Protein AF-A0A1H9LW49-F1 (afdb_monomer_lite)

pLDDT: mean 78.52, std 26.91, range [26.8, 98.69]

Sequence (212 aa):
MEEAGDCLKRLAKQLSGKELLWQAGNEQHPYGPKKGRGRGDGDRLKVLFSERHDMADRVSAHILIGGTLSRGKYPALVQAISNDNPAIDWDGTPFDPTNIPANAPLALMDHEVAWGRFEAIEACCHRLGLHYVRWSNGYIGSFPSIRVVYPGHGEPETFLTTEGDDQIFSIEHIRELGSVEAIEAEYRRAKLNPPPLGLVDDDLIDEVTIHG

Secondary structure (DSSP, 8-state):
--HHHHHHHHHHHHHTT---------------PPP-----------S----------EEEEEEEEEEEEEGGGHHHHHHHHHHH--BSSTT-PBP-TT-PPTTSPEEEEEEEEETT--HHHHHHHHHHT-EEEEEE--BTTTB--EEEEE-SSSPPEEEEB-TTS-B---HHHHHHH-SHHHHHHHHHHHT--PPPEEEE-GGGSTTGGG--

Structure (mmCIF, N/CA/C/O backbone):
data_AF-A0A1H9LW49-F1
#
_entry.id   AF-A0A1H9LW49-F1
#
loop_
_atom_site.group_PDB
_atom_site.id
_atom_site.type_symbol
_atom_site.label_atom_id
_atom_site.label_alt_id
_atom_site.label_comp_id
_atom_site.label_asym_id
_atom_site.label_entity_id
_atom_site.label_seq_id
_atom_site.pdbx_PDB_ins_code
_atom_site.Cartn_x
_atom_site.Cartn_y
_atom_site.Cartn_z
_atom_site.occupancy
_atom_site.B_iso_or_equiv
_atom_site.auth_seq_id
_atom_site.auth_comp_id
_atom_site.auth_asym_id
_atom_site.auth_atom_id
_atom_site.pdbx_PDB_model_num
ATOM 1 N N . MET A 1 1 ? -23.433 4.673 -13.951 1.00 42.16 1 MET A N 1
ATOM 2 C CA . MET A 1 1 ? -22.117 4.035 -14.195 1.00 42.16 1 MET A CA 1
ATOM 3 C C . MET A 1 1 ? -21.299 4.759 -15.277 1.00 42.16 1 MET A C 1
ATOM 5 O O . MET A 1 1 ? -20.349 4.185 -15.785 1.00 42.16 1 MET A O 1
ATOM 9 N N . GLU A 1 2 ? -21.606 6.020 -15.607 1.00 33.41 2 GLU A N 1
ATOM 10 C CA . GLU A 1 2 ? -20.978 6.734 -16.736 1.00 33.41 2 GLU A CA 1
ATOM 11 C C . GLU A 1 2 ? -19.971 7.820 -16.292 1.00 33.41 2 GLU A C 1
ATOM 13 O O . GLU A 1 2 ? -19.136 8.242 -17.079 1.00 33.41 2 GLU A O 1
ATOM 18 N N . GLU A 1 3 ? -19.950 8.203 -15.008 1.00 38.88 3 GLU A N 1
ATOM 19 C CA . GLU A 1 3 ? -19.102 9.305 -14.508 1.00 38.88 3 GLU A CA 1
ATOM 20 C C . GLU A 1 3 ? -17.650 8.905 -14.179 1.00 38.88 3 GLU A C 1
ATOM 22 O O . GLU A 1 3 ? -16.736 9.710 -14.346 1.00 38.88 3 GLU A O 1
ATOM 27 N N . ALA A 1 4 ? -17.387 7.651 -13.792 1.00 37.78 4 ALA A N 1
ATOM 28 C CA . ALA A 1 4 ? -16.025 7.199 -13.473 1.00 37.78 4 ALA A CA 1
ATOM 29 C C . ALA A 1 4 ? -15.130 7.052 -14.724 1.00 37.78 4 ALA A C 1
ATOM 31 O O . ALA A 1 4 ? -13.915 7.239 -14.660 1.00 37.78 4 ALA A O 1
ATOM 32 N N . GLY A 1 5 ? -15.732 6.762 -15.884 1.00 31.22 5 GLY A N 1
ATOM 33 C CA . GLY A 1 5 ? -15.010 6.606 -17.151 1.00 31.22 5 GLY A CA 1
ATOM 34 C C . GLY A 1 5 ? -14.528 7.929 -17.754 1.00 31.22 5 GLY A C 1
ATOM 35 O O . GLY A 1 5 ? -13.518 7.954 -18.458 1.00 31.22 5 GLY A O 1
ATOM 36 N N . ASP A 1 6 ? -15.208 9.034 -17.455 1.00 35.94 6 ASP A N 1
ATOM 37 C CA . ASP A 1 6 ? -14.879 10.353 -18.004 1.00 35.94 6 ASP A CA 1
ATOM 38 C C . ASP A 1 6 ? -13.780 11.073 -17.216 1.00 35.94 6 ASP A C 1
ATOM 40 O O . ASP A 1 6 ? -13.032 11.873 -17.787 1.00 35.94 6 ASP A O 1
ATOM 44 N N . CYS A 1 7 ? -13.600 10.724 -15.940 1.00 36.41 7 CYS A N 1
ATOM 45 C CA . CYS A 1 7 ? -12.509 11.246 -15.121 1.00 36.41 7 CYS A CA 1
ATOM 46 C C . CYS A 1 7 ? -11.140 10.721 -15.602 1.00 36.41 7 CYS A C 1
ATOM 48 O O . CYS A 1 7 ? -10.198 11.496 -15.782 1.00 36.41 7 CYS A O 1
ATOM 50 N N . LEU A 1 8 ? -11.056 9.429 -15.946 1.00 40.28 8 LEU A N 1
ATOM 51 C CA . LEU A 1 8 ? -9.838 8.801 -16.480 1.00 40.28 8 LEU A CA 1
ATOM 52 C C . LEU A 1 8 ? -9.475 9.302 -17.890 1.00 40.28 8 LEU A C 1
ATOM 54 O O . LEU A 1 8 ? -8.302 9.517 -18.199 1.00 40.28 8 LEU A O 1
ATOM 58 N N . LYS A 1 9 ? -10.473 9.571 -18.742 1.00 38.16 9 LYS A N 1
ATOM 59 C CA . LYS A 1 9 ? -10.244 10.114 -20.095 1.00 38.16 9 LYS A CA 1
ATOM 60 C C . LYS A 1 9 ? -9.722 11.553 -20.082 1.00 38.16 9 LYS A C 1
ATOM 62 O O . LYS A 1 9 ? -8.968 11.934 -20.980 1.00 38.16 9 LYS A O 1
ATOM 67 N N . ARG A 1 10 ? -10.100 12.359 -19.082 1.00 42.31 10 ARG A N 1
ATOM 68 C CA . ARG A 1 10 ? -9.581 13.729 -18.914 1.00 42.31 10 ARG A CA 1
ATOM 69 C C . ARG A 1 10 ? -8.124 13.735 -18.447 1.00 42.31 10 ARG A C 1
ATOM 71 O O . ARG A 1 10 ? -7.352 14.536 -18.967 1.00 42.31 10 ARG A O 1
ATOM 78 N N . LEU A 1 11 ? -7.735 12.790 -17.587 1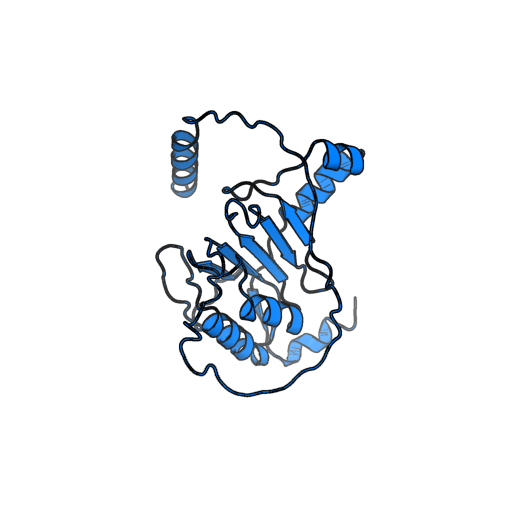.00 44.09 11 LEU A N 1
ATOM 79 C CA . LEU A 1 11 ? -6.351 12.621 -17.129 1.00 44.09 11 LEU A CA 1
ATOM 80 C C . LEU A 1 11 ? -5.403 12.244 -18.286 1.00 44.09 11 LEU A C 1
ATOM 82 O O . LEU A 1 11 ? -4.345 12.848 -18.458 1.00 44.09 11 LEU A O 1
ATOM 86 N N . ALA A 1 12 ? -5.826 11.318 -19.154 1.00 38.19 12 ALA A N 1
ATOM 87 C CA . ALA A 1 12 ? -5.022 10.849 -20.287 1.00 38.19 12 ALA A CA 1
ATOM 88 C C . ALA A 1 12 ? -4.732 11.944 -21.337 1.00 38.19 12 ALA A C 1
ATOM 90 O O . ALA A 1 12 ? -3.670 11.950 -21.960 1.00 38.19 12 ALA A O 1
ATOM 91 N N . LYS A 1 13 ? -5.645 12.910 -21.522 1.00 36.19 13 LYS A N 1
ATOM 92 C CA . LYS A 1 13 ? -5.476 14.004 -22.498 1.00 36.19 13 LYS A CA 1
ATOM 93 C C . LYS A 1 13 ? -4.505 15.094 -22.022 1.00 36.19 13 LYS A C 1
ATOM 95 O O . LYS A 1 13 ? -3.982 15.837 -22.847 1.00 36.19 13 LYS A O 1
ATOM 100 N N . GLN A 1 14 ? -4.248 15.190 -20.717 1.00 42.00 14 GLN A N 1
ATOM 101 C CA . GLN A 1 14 ? -3.327 16.174 -20.138 1.00 42.00 14 GLN A CA 1
ATOM 102 C C . GLN A 1 14 ? -1.857 15.718 -20.174 1.00 42.00 14 GLN A C 1
ATOM 104 O O . GLN A 1 14 ? -0.960 16.558 -20.172 1.00 42.00 14 GLN A O 1
ATOM 109 N N . LEU A 1 15 ? -1.609 14.407 -20.267 1.00 43.41 15 LEU A N 1
ATOM 110 C CA . LEU A 1 15 ? -0.271 13.811 -20.170 1.00 43.41 15 LEU A CA 1
ATOM 111 C C . LEU A 1 15 ? 0.433 13.598 -21.524 1.00 43.41 15 LEU A C 1
ATOM 113 O O . LEU A 1 15 ? 1.635 13.357 -21.548 1.00 43.41 15 LEU A O 1
ATOM 117 N N . SER A 1 16 ? -0.251 13.760 -22.666 1.00 36.62 16 SER A N 1
ATOM 118 C CA . SER A 1 16 ? 0.352 13.535 -23.998 1.00 36.62 16 SER A CA 1
ATOM 119 C C . SER A 1 16 ? 1.276 14.666 -24.491 1.00 36.62 16 SER A C 1
ATOM 121 O O . SER A 1 16 ? 1.653 14.681 -25.662 1.00 36.62 16 SER A O 1
ATOM 123 N N . GLY A 1 17 ? 1.578 15.663 -23.653 1.00 33.03 17 GLY A N 1
ATOM 124 C CA . GLY A 1 17 ? 2.167 16.934 -24.084 1.00 33.03 17 GLY A CA 1
ATOM 125 C C . GLY A 1 17 ? 3.666 17.124 -23.846 1.00 33.03 17 GLY A C 1
ATOM 126 O O . GLY A 1 17 ? 4.165 18.199 -24.170 1.00 33.03 17 GLY A O 1
ATOM 127 N N . LYS A 1 18 ? 4.392 16.169 -23.250 1.00 36.28 18 LYS A N 1
ATOM 128 C CA . LYS A 1 18 ? 5.814 16.372 -22.917 1.00 36.28 18 LYS A CA 1
ATOM 129 C C . LYS A 1 18 ? 6.646 15.116 -23.167 1.00 36.28 18 LYS A C 1
ATOM 131 O O . LYS A 1 18 ? 6.766 14.256 -22.304 1.00 36.28 18 LYS A O 1
ATOM 136 N N . GLU A 1 19 ? 7.241 15.045 -24.357 1.00 36.25 19 GLU A N 1
ATOM 137 C CA . GLU A 1 19 ? 8.431 14.230 -24.612 1.00 36.25 19 GLU A CA 1
ATOM 138 C C . GLU A 1 19 ? 9.567 14.690 -23.692 1.00 36.25 19 GLU A C 1
ATOM 140 O O . GLU A 1 19 ? 9.907 15.874 -23.674 1.00 36.25 19 GLU A O 1
ATOM 145 N N . LEU A 1 20 ? 10.189 13.760 -22.965 1.00 33.31 20 LEU A N 1
ATOM 146 C CA . LEU A 1 20 ? 11.462 13.999 -22.292 1.00 33.31 20 LEU A CA 1
ATOM 147 C C . LEU A 1 20 ? 12.437 12.863 -22.605 1.00 33.31 20 LEU A C 1
ATOM 149 O O . LEU A 1 20 ? 12.264 11.714 -22.209 1.00 33.31 20 LEU A O 1
ATOM 153 N N . LEU A 1 21 ? 13.465 13.257 -23.354 1.00 28.91 21 LEU A N 1
ATOM 154 C CA . LEU A 1 21 ? 14.716 12.556 -23.605 1.00 28.91 21 LEU A CA 1
ATOM 155 C C . LEU A 1 21 ? 15.375 12.148 -22.281 1.00 28.91 21 LEU A C 1
ATOM 157 O O . LEU A 1 21 ? 15.647 13.005 -21.442 1.00 28.91 21 LEU A O 1
ATOM 161 N N . TRP A 1 22 ? 15.706 10.866 -22.132 1.00 30.88 22 TRP A N 1
ATOM 162 C CA . TRP A 1 22 ? 16.555 10.376 -21.046 1.00 30.88 22 TRP A CA 1
ATOM 163 C C . TRP A 1 22 ? 17.922 9.968 -21.600 1.00 30.88 22 TRP A C 1
ATOM 165 O O . TRP A 1 22 ? 18.020 9.097 -22.465 1.00 30.88 22 TRP A O 1
ATOM 175 N N . GLN A 1 23 ? 18.982 10.610 -21.103 1.00 31.72 23 GLN A N 1
ATOM 176 C CA . GLN A 1 23 ? 20.356 10.136 -21.256 1.00 31.72 23 GLN A CA 1
ATOM 177 C C . GLN A 1 23 ? 20.709 9.256 -20.058 1.00 31.72 23 GLN A C 1
ATOM 179 O O . GLN A 1 23 ? 20.519 9.647 -18.909 1.00 31.72 23 GLN A O 1
ATOM 184 N N . ALA A 1 24 ? 21.210 8.058 -20.347 1.00 31.00 24 ALA A N 1
ATOM 185 C CA . ALA A 1 24 ? 21.644 7.085 -19.357 1.00 31.00 24 ALA A CA 1
ATOM 186 C C . ALA A 1 24 ? 22.930 7.540 -18.646 1.00 31.00 24 ALA A C 1
ATOM 188 O O . ALA A 1 24 ? 23.912 7.899 -19.298 1.00 31.00 24 ALA A O 1
ATOM 189 N N . GLY A 1 25 ? 22.931 7.462 -17.315 1.00 26.80 25 GLY A N 1
ATOM 190 C CA . GLY A 1 25 ? 24.097 7.666 -16.460 1.00 26.80 25 GLY A CA 1
ATOM 191 C C . GLY A 1 25 ? 24.153 6.578 -15.392 1.00 26.80 25 GLY A C 1
ATOM 192 O O . GLY A 1 25 ? 23.287 6.500 -14.529 1.00 26.80 25 GLY A O 1
ATOM 193 N N . ASN A 1 26 ? 25.153 5.716 -15.522 1.00 29.27 26 ASN A N 1
ATOM 194 C CA . ASN A 1 26 ? 25.521 4.610 -14.644 1.00 29.27 26 ASN A CA 1
ATOM 195 C C . ASN A 1 26 ? 26.124 5.138 -13.321 1.00 29.27 26 ASN A C 1
ATOM 197 O O . ASN A 1 26 ? 26.859 6.117 -13.388 1.00 29.27 26 ASN A O 1
ATOM 201 N N . GLU A 1 27 ? 25.867 4.475 -12.180 1.00 30.25 27 GLU A N 1
ATOM 202 C CA . GLU A 1 27 ? 26.839 4.109 -11.115 1.00 30.25 27 GLU A CA 1
ATOM 203 C C . GLU A 1 27 ? 26.271 4.034 -9.672 1.00 30.25 27 GLU A C 1
ATOM 205 O O . GLU A 1 27 ? 25.838 5.013 -9.080 1.00 30.25 27 GLU A O 1
ATOM 210 N N . GLN A 1 28 ? 26.429 2.831 -9.100 1.00 27.80 28 GLN A N 1
ATOM 211 C CA . GLN A 1 28 ? 26.881 2.501 -7.733 1.00 27.80 28 GLN A CA 1
ATOM 212 C C . GLN A 1 28 ? 25.988 2.823 -6.510 1.00 27.80 28 GLN A C 1
ATOM 214 O O . GLN A 1 28 ? 25.920 3.925 -5.978 1.00 27.80 28 GLN A O 1
ATOM 219 N N . HIS A 1 29 ? 25.424 1.735 -5.978 1.00 29.69 29 HIS A N 1
ATOM 220 C CA . HIS A 1 29 ? 24.633 1.582 -4.754 1.00 29.69 29 HIS A CA 1
ATOM 221 C C . HIS A 1 29 ? 25.489 1.704 -3.466 1.00 29.69 29 HIS A C 1
ATOM 223 O O . HIS A 1 29 ? 26.436 0.925 -3.316 1.00 29.69 29 HIS A O 1
ATOM 229 N N . PRO A 1 30 ? 25.167 2.579 -2.483 1.00 35.84 30 PRO A N 1
ATOM 230 C CA . PRO A 1 30 ? 25.981 2.706 -1.274 1.00 35.84 30 PRO A CA 1
ATOM 231 C C . PRO A 1 30 ? 25.165 2.608 0.027 1.00 35.84 30 PRO A C 1
ATOM 233 O O . PRO A 1 30 ? 24.982 3.609 0.705 1.00 35.84 30 PRO A O 1
ATOM 236 N N . TYR A 1 31 ? 24.743 1.415 0.459 1.00 35.91 31 TYR A N 1
ATOM 237 C CA . TYR A 1 31 ? 24.281 1.240 1.848 1.00 35.91 31 TYR A CA 1
ATOM 238 C C . TYR A 1 31 ? 24.793 -0.070 2.450 1.00 35.91 31 TYR A C 1
ATOM 240 O O . TYR A 1 31 ? 24.167 -1.120 2.378 1.00 35.91 31 TYR A O 1
ATOM 248 N N . GLY A 1 32 ? 25.972 0.023 3.068 1.00 28.84 32 GLY A N 1
ATOM 249 C CA . GLY A 1 32 ? 26.505 -0.942 4.027 1.00 28.84 32 GLY A CA 1
ATOM 250 C C . GLY A 1 32 ? 27.243 -0.177 5.137 1.00 28.84 32 GLY A C 1
ATOM 251 O O . GLY A 1 32 ? 27.960 0.781 4.831 1.00 28.84 32 GLY A O 1
ATOM 252 N N . PRO A 1 33 ? 27.082 -0.529 6.426 1.00 32.19 33 PRO A N 1
ATOM 253 C CA . PRO A 1 33 ? 27.613 0.279 7.518 1.00 32.19 33 PRO A CA 1
ATOM 254 C C . PRO A 1 33 ? 29.138 0.122 7.631 1.00 32.19 33 PRO A C 1
ATOM 256 O O . PRO A 1 33 ? 29.656 -0.978 7.840 1.00 32.19 33 PRO A O 1
ATOM 259 N N . LYS A 1 34 ? 29.883 1.232 7.532 1.00 34.16 34 LYS A N 1
ATOM 260 C CA . LYS A 1 34 ? 31.333 1.258 7.792 1.00 34.16 34 LYS A CA 1
ATOM 261 C C . LYS A 1 34 ? 31.607 1.430 9.291 1.00 34.16 34 LYS A C 1
ATOM 263 O O . LYS A 1 34 ? 31.227 2.427 9.895 1.00 34.16 34 LYS A O 1
ATOM 268 N N . LYS A 1 35 ? 32.313 0.463 9.888 1.00 36.44 35 LYS A N 1
ATOM 269 C CA . LYS A 1 35 ? 32.822 0.515 11.271 1.00 36.44 35 LYS A CA 1
ATOM 270 C C . LYS A 1 35 ? 33.951 1.547 11.404 1.00 36.44 35 LYS A C 1
ATOM 272 O O . LYS A 1 35 ? 34.999 1.376 10.787 1.00 36.44 35 LYS A O 1
ATOM 277 N N . GLY A 1 36 ? 33.784 2.543 12.275 1.00 32.25 36 GLY A N 1
ATOM 278 C CA . GLY A 1 36 ? 34.851 3.446 12.726 1.00 32.25 36 GLY A CA 1
ATOM 279 C C . GLY A 1 36 ? 35.247 3.180 14.184 1.00 32.25 36 GLY A C 1
ATOM 280 O O . GLY A 1 36 ? 34.387 3.126 15.059 1.00 32.25 36 GLY A O 1
ATOM 281 N N . ARG A 1 37 ? 36.548 2.993 14.448 1.00 33.69 37 ARG A N 1
ATOM 282 C CA . ARG A 1 37 ? 37.168 2.964 15.789 1.00 33.69 37 ARG A CA 1
ATOM 283 C C . ARG A 1 37 ? 37.788 4.335 16.095 1.00 33.69 37 ARG A C 1
ATOM 285 O O . ARG A 1 37 ? 38.431 4.882 15.208 1.00 33.69 37 ARG A O 1
ATOM 292 N N . GLY A 1 38 ? 37.764 4.773 17.359 1.00 32.53 38 GLY A N 1
ATOM 293 C CA . GLY A 1 38 ? 38.792 5.678 17.908 1.00 32.53 38 GLY A CA 1
ATOM 294 C C . GLY A 1 38 ? 38.299 6.759 18.876 1.00 32.53 38 GLY A C 1
ATOM 295 O O . GLY A 1 38 ? 37.484 7.583 18.502 1.00 32.53 38 GLY A O 1
ATOM 296 N N . ARG A 1 39 ? 38.826 6.729 20.109 1.00 36.38 39 ARG A N 1
ATOM 297 C CA . ARG A 1 39 ? 38.559 7.571 21.299 1.00 36.38 39 ARG A CA 1
ATOM 298 C C . ARG A 1 39 ? 39.098 9.012 21.205 1.00 36.38 39 ARG A C 1
ATOM 300 O O . ARG A 1 39 ? 40.139 9.207 20.588 1.00 36.38 39 ARG A O 1
ATOM 307 N N . GLY A 1 40 ? 38.535 9.922 22.016 1.00 31.66 40 GLY A N 1
ATOM 308 C CA . GLY A 1 40 ? 39.289 11.035 22.624 1.00 31.66 40 GLY A CA 1
ATOM 309 C C . GLY A 1 40 ? 38.477 12.272 23.044 1.00 31.66 40 GLY A C 1
ATOM 310 O O . GLY A 1 40 ? 38.154 13.079 22.191 1.00 31.66 40 GLY A O 1
ATOM 311 N N . ASP A 1 41 ? 38.197 12.369 24.350 1.00 37.28 41 ASP A N 1
ATOM 312 C CA . ASP A 1 41 ? 38.016 13.540 25.240 1.00 37.28 41 ASP A CA 1
ATOM 313 C C . ASP A 1 41 ? 37.590 14.941 24.747 1.00 37.28 41 ASP A C 1
ATOM 315 O O . ASP A 1 41 ? 38.188 15.532 23.854 1.00 37.28 41 ASP A O 1
ATOM 319 N N . GLY A 1 42 ? 36.730 15.571 25.566 1.00 30.77 42 GLY A N 1
ATOM 320 C CA . GLY A 1 42 ? 36.997 16.948 26.009 1.00 30.77 42 GLY A CA 1
ATOM 321 C C . GLY A 1 42 ? 36.024 18.045 25.578 1.00 30.77 42 GLY A C 1
ATOM 322 O O . GLY A 1 42 ? 36.400 18.962 24.862 1.00 30.77 42 GLY A O 1
ATOM 323 N N . ASP A 1 43 ? 34.788 17.962 26.062 1.00 48.03 43 ASP A N 1
ATOM 324 C CA . ASP A 1 43 ? 33.910 19.072 26.470 1.00 48.03 43 ASP A CA 1
ATOM 325 C C . ASP A 1 43 ? 34.381 20.519 26.147 1.00 48.03 43 ASP A C 1
ATOM 327 O O . ASP A 1 43 ? 35.110 21.131 26.929 1.00 48.03 43 ASP A O 1
ATOM 331 N N . ARG A 1 44 ? 33.942 21.080 25.002 1.00 44.62 44 ARG A N 1
ATOM 332 C CA . ARG A 1 44 ? 33.668 22.524 24.770 1.00 44.62 44 ARG A CA 1
ATOM 333 C C . ARG A 1 44 ? 33.242 22.807 23.322 1.00 44.62 44 ARG A C 1
ATOM 335 O O . ARG A 1 44 ? 34.012 23.317 22.519 1.00 44.62 44 ARG A O 1
ATOM 342 N N . LEU A 1 45 ? 31.975 22.534 23.012 1.00 32.88 45 LEU A N 1
ATOM 343 C CA . LEU A 1 45 ? 31.225 23.231 21.953 1.00 32.88 45 LEU A CA 1
ATOM 344 C C . LEU A 1 45 ? 29.720 22.994 22.146 1.00 32.88 45 LEU A C 1
ATOM 346 O O . LEU A 1 45 ? 29.038 22.359 21.353 1.00 32.88 45 LEU A O 1
ATOM 350 N N . LYS A 1 46 ? 29.180 23.521 23.250 1.00 45.38 46 LYS A N 1
ATOM 351 C CA . LYS A 1 46 ? 27.742 23.790 23.359 1.00 45.38 46 LYS A CA 1
ATOM 352 C C . LYS A 1 46 ? 27.438 25.117 22.669 1.00 45.38 46 LYS A C 1
ATOM 354 O O . LYS A 1 46 ? 27.231 26.100 23.363 1.00 45.38 46 LYS A O 1
ATOM 359 N N . VAL A 1 47 ? 27.441 25.154 21.337 1.00 34.97 47 VAL A N 1
ATOM 360 C CA . VAL A 1 47 ? 26.767 26.202 20.551 1.00 34.97 47 VAL A CA 1
ATOM 361 C C . VAL A 1 47 ? 26.366 25.599 19.202 1.00 34.97 47 VAL A C 1
ATOM 363 O O . VAL A 1 47 ? 27.222 25.257 18.395 1.00 34.97 47 VAL A O 1
ATOM 366 N N . LEU A 1 48 ? 25.049 25.496 18.998 1.00 38.09 48 LEU A N 1
ATOM 367 C CA . LEU A 1 48 ? 24.353 25.181 17.747 1.00 38.09 48 LEU A CA 1
ATOM 368 C C . LEU A 1 48 ? 24.582 23.765 17.189 1.00 38.09 48 LEU A C 1
ATOM 370 O O . LEU A 1 48 ? 24.980 23.590 16.040 1.00 38.09 48 LEU A O 1
ATOM 374 N N . PHE A 1 49 ? 24.112 22.749 17.921 1.00 34.50 49 PHE A N 1
ATOM 375 C CA . PHE A 1 49 ? 23.295 21.745 17.231 1.00 34.50 49 PHE A CA 1
ATOM 376 C C . PHE A 1 49 ? 22.018 22.468 16.806 1.00 34.50 49 PHE A C 1
ATOM 378 O O . PHE A 1 49 ? 20.994 22.407 17.477 1.00 34.50 49 PHE A O 1
ATOM 385 N N . SER A 1 50 ? 22.130 23.250 15.726 1.00 37.91 50 SER A N 1
ATOM 386 C CA . SER A 1 50 ? 20.992 23.507 14.865 1.00 37.91 50 SER A CA 1
ATOM 387 C C . SER A 1 50 ? 20.371 22.144 14.658 1.00 37.91 50 SER A C 1
ATOM 389 O O . SER A 1 50 ? 21.070 21.230 14.211 1.00 37.91 50 SER A O 1
ATOM 391 N N . GLU A 1 51 ? 19.115 22.006 15.053 1.00 45.50 51 GLU A N 1
ATOM 392 C CA . GLU A 1 51 ? 18.245 20.938 14.609 1.00 45.50 51 GLU A CA 1
ATOM 393 C C . GLU A 1 51 ? 18.374 20.892 13.084 1.00 45.50 51 GLU A C 1
ATOM 395 O O . GLU A 1 51 ? 17.679 21.586 12.348 1.00 45.50 51 GLU A O 1
ATOM 400 N N . ARG A 1 52 ? 19.317 20.097 12.574 1.00 42.31 52 ARG A N 1
ATOM 401 C CA . ARG A 1 52 ? 19.074 19.408 11.330 1.00 42.31 52 ARG A CA 1
ATOM 402 C C . ARG A 1 52 ? 17.966 18.453 11.721 1.00 42.31 52 ARG A C 1
ATOM 404 O O . ARG A 1 52 ? 18.220 17.361 12.211 1.00 42.31 52 ARG A O 1
ATOM 411 N N . HIS A 1 53 ? 16.731 18.943 11.603 1.00 49.81 53 HIS A N 1
ATOM 412 C CA . HIS A 1 53 ? 15.686 18.128 11.022 1.00 49.81 53 HIS A CA 1
ATOM 413 C C . HIS A 1 53 ? 16.394 17.398 9.885 1.00 49.81 53 HIS A C 1
ATOM 415 O O . HIS A 1 53 ? 16.807 18.036 8.912 1.00 49.81 53 HIS A O 1
ATOM 421 N N . ASP A 1 54 ? 16.698 16.118 10.075 1.00 52.16 54 ASP A N 1
ATOM 422 C CA . ASP A 1 54 ? 16.965 15.257 8.941 1.00 52.16 54 ASP A CA 1
ATOM 423 C C . ASP A 1 54 ? 15.675 15.364 8.131 1.00 52.16 54 ASP A C 1
ATOM 425 O O . ASP A 1 54 ? 14.642 14.813 8.509 1.00 52.16 54 ASP A O 1
ATOM 429 N N . MET A 1 55 ? 15.683 16.260 7.141 1.00 72.31 55 MET A N 1
ATOM 430 C CA . MET A 1 55 ? 14.529 16.543 6.308 1.00 72.31 55 MET A CA 1
ATOM 431 C C . MET A 1 55 ? 14.311 15.272 5.511 1.00 72.31 55 MET A C 1
ATOM 433 O O . MET A 1 55 ? 14.988 15.039 4.516 1.00 72.31 55 MET A O 1
ATOM 437 N N . ALA A 1 56 ? 13.440 14.411 6.027 1.00 83.56 56 ALA A N 1
ATOM 438 C CA . ALA A 1 56 ? 13.001 13.243 5.302 1.00 83.56 56 ALA A CA 1
ATOM 439 C C . ALA A 1 56 ? 12.403 13.724 3.982 1.00 83.56 56 ALA A C 1
ATOM 441 O O . ALA A 1 56 ? 11.592 14.654 3.973 1.00 83.56 56 ALA A O 1
ATOM 442 N N . ASP A 1 57 ? 12.802 13.093 2.884 1.00 91.94 57 ASP A N 1
ATOM 443 C CA . ASP A 1 57 ? 12.187 13.353 1.593 1.00 91.94 57 ASP A CA 1
ATOM 444 C C . ASP A 1 57 ? 10.708 12.961 1.688 1.00 91.94 57 ASP A C 1
ATOM 446 O O . ASP A 1 57 ? 10.376 11.826 2.043 1.00 91.94 57 ASP A O 1
ATOM 450 N N . ARG A 1 58 ? 9.817 13.924 1.442 1.00 95.00 58 ARG A N 1
ATOM 451 C CA . ARG A 1 58 ? 8.366 13.751 1.551 1.00 95.00 58 ARG A CA 1
ATOM 452 C C . ARG A 1 58 ? 7.749 13.654 0.171 1.00 95.00 58 ARG A C 1
ATOM 454 O O . ARG A 1 58 ? 8.095 14.416 -0.730 1.00 95.00 58 ARG A O 1
ATOM 461 N N . VAL A 1 59 ? 6.860 12.683 0.012 1.00 96.12 59 VAL A N 1
ATOM 462 C CA . VAL A 1 59 ? 6.200 12.387 -1.258 1.00 96.12 59 VAL A CA 1
ATOM 463 C C . VAL A 1 59 ? 4.744 12.035 -1.026 1.00 96.12 59 VAL A C 1
ATOM 465 O O . VAL A 1 59 ? 4.356 11.581 0.051 1.00 96.12 59 VAL A O 1
ATOM 468 N N . SER A 1 60 ? 3.949 12.169 -2.082 1.00 97.44 60 SER A N 1
ATOM 469 C CA . SER A 1 60 ? 2.599 11.629 -2.080 1.00 97.44 60 SER A CA 1
ATOM 470 C C . SER A 1 60 ? 2.639 10.107 -2.092 1.00 97.44 60 SER A C 1
ATOM 472 O O . SER A 1 60 ? 3.359 9.499 -2.889 1.00 97.44 60 SER A O 1
ATOM 474 N N . ALA A 1 61 ? 1.852 9.493 -1.220 1.00 98.12 61 ALA A N 1
ATOM 475 C CA . ALA A 1 61 ? 1.710 8.052 -1.143 1.00 98.12 61 ALA A CA 1
ATOM 476 C C . ALA A 1 61 ? 0.280 7.682 -0.753 1.00 98.12 61 ALA A C 1
ATOM 478 O O . ALA A 1 61 ? -0.431 8.447 -0.102 1.00 98.12 61 ALA A O 1
ATOM 479 N N . HIS A 1 62 ? -0.136 6.486 -1.149 1.00 98.38 62 HIS A N 1
ATOM 480 C CA . HIS A 1 62 ? -1.376 5.888 -0.681 1.00 98.38 62 HIS A CA 1
ATOM 481 C C . HIS A 1 62 ? -1.133 4.445 -0.265 1.00 98.38 62 HIS A C 1
ATOM 483 O O . HIS A 1 62 ? -0.242 3.773 -0.786 1.00 98.38 62 HIS A O 1
ATOM 489 N N . ILE A 1 63 ? -1.934 3.961 0.673 1.00 98.69 63 ILE A N 1
ATOM 490 C CA . ILE A 1 63 ? -1.920 2.583 1.138 1.00 98.69 63 ILE A CA 1
ATOM 491 C C . ILE A 1 63 ? -3.342 2.032 1.155 1.00 98.69 63 ILE A C 1
ATOM 493 O O . ILE A 1 63 ? -4.277 2.655 1.654 1.00 98.69 63 ILE A O 1
ATOM 497 N N . LEU A 1 64 ? -3.496 0.850 0.574 1.00 98.62 64 LEU A N 1
ATOM 498 C CA . LEU A 1 64 ? -4.684 0.020 0.670 1.00 98.62 64 LEU A CA 1
ATOM 499 C C . LEU A 1 64 ? -4.420 -1.038 1.733 1.00 98.62 64 LEU A C 1
ATOM 501 O O . LEU A 1 64 ? -3.385 -1.699 1.683 1.00 98.62 64 LEU A O 1
ATOM 505 N N . ILE A 1 65 ? -5.351 -1.228 2.661 1.00 98.62 65 ILE A N 1
ATOM 506 C CA . ILE A 1 65 ? -5.253 -2.209 3.745 1.00 98.62 65 ILE A CA 1
ATOM 507 C C . ILE A 1 65 ? -6.458 -3.136 3.670 1.00 98.62 65 ILE A C 1
ATOM 509 O O . ILE A 1 65 ? -7.594 -2.686 3.515 1.00 98.62 65 ILE A O 1
ATOM 513 N N . GLY A 1 66 ? -6.222 -4.435 3.794 1.00 98.00 66 GLY A N 1
ATOM 514 C CA . GLY A 1 66 ? -7.255 -5.444 3.633 1.00 98.00 66 GLY A CA 1
ATOM 515 C C . GLY A 1 66 ? -7.007 -6.707 4.437 1.00 98.00 66 GLY A C 1
ATOM 516 O O . GLY A 1 66 ? -5.968 -6.879 5.075 1.00 98.00 66 GLY A O 1
ATOM 517 N N . GLY A 1 67 ? -7.974 -7.615 4.368 1.00 96.88 67 GLY A N 1
ATOM 518 C CA . GLY A 1 67 ? -7.944 -8.885 5.081 1.00 96.88 67 GLY A CA 1
ATOM 519 C C . GLY A 1 67 ? -8.879 -8.898 6.280 1.00 96.88 67 GLY A C 1
ATOM 520 O O . GLY A 1 67 ? -9.683 -7.991 6.493 1.00 96.88 67 GLY A O 1
ATOM 521 N N . THR A 1 68 ? -8.782 -9.971 7.053 1.00 96.00 68 THR A N 1
ATOM 522 C CA . THR A 1 68 ? -9.653 -10.206 8.203 1.00 96.00 68 THR A CA 1
ATOM 523 C C . THR A 1 68 ? -8.966 -9.731 9.473 1.00 96.00 68 THR A C 1
ATOM 525 O O . THR A 1 68 ? -7.835 -10.116 9.753 1.00 96.00 68 THR A O 1
ATOM 528 N N . LEU A 1 69 ? -9.660 -8.913 10.257 1.00 95.56 69 LEU A N 1
ATOM 529 C CA . LEU A 1 69 ? -9.175 -8.364 11.514 1.00 95.56 69 LEU A CA 1
ATOM 530 C C . LEU A 1 69 ? -10.177 -8.657 12.628 1.00 95.56 69 LEU A C 1
ATOM 532 O O . LEU A 1 69 ? -11.367 -8.383 12.487 1.00 95.56 69 LEU A O 1
ATOM 536 N N . SER A 1 70 ? -9.703 -9.163 13.765 1.00 94.62 70 SER A N 1
ATOM 537 C CA . SER A 1 70 ? -10.570 -9.301 14.936 1.00 94.62 70 SER A CA 1
ATOM 538 C C . SER A 1 70 ? -10.975 -7.927 15.475 1.00 94.62 70 SER A C 1
ATOM 540 O O . SER A 1 70 ? -10.156 -7.000 15.537 1.00 94.62 70 SER A O 1
ATOM 542 N N . ARG A 1 71 ? -12.228 -7.788 15.918 1.00 94.06 71 ARG A N 1
ATOM 543 C CA . ARG A 1 71 ? -12.721 -6.550 16.539 1.00 94.06 71 ARG A CA 1
ATOM 544 C C . ARG A 1 71 ? -11.877 -6.145 17.742 1.00 94.06 71 ARG A C 1
ATOM 546 O O . ARG A 1 71 ? -11.593 -4.957 17.889 1.00 94.06 71 ARG A O 1
ATOM 553 N N . GLY A 1 72 ? -11.409 -7.101 18.547 1.00 95.19 72 GLY A N 1
ATOM 554 C CA . GLY A 1 72 ? -10.514 -6.836 19.675 1.00 95.19 72 GLY A CA 1
ATOM 555 C C . GLY A 1 72 ? -9.162 -6.226 19.273 1.00 95.19 72 GLY A C 1
ATOM 556 O O . GLY A 1 72 ? -8.528 -5.537 20.074 1.00 95.19 72 GLY A O 1
ATOM 557 N N . LYS A 1 73 ? -8.712 -6.425 18.026 1.00 96.44 73 LYS A N 1
ATOM 558 C CA . LYS A 1 73 ? -7.462 -5.854 17.489 1.00 96.44 73 LYS A CA 1
ATOM 559 C C . LYS A 1 73 ? -7.660 -4.560 16.701 1.00 96.44 73 LYS A C 1
ATOM 561 O O . LYS A 1 73 ? -6.678 -3.846 16.490 1.00 96.44 73 LYS A O 1
ATOM 566 N N . TYR A 1 74 ? -8.890 -4.218 16.323 1.00 96.62 74 TYR A N 1
ATOM 567 C CA . TYR A 1 74 ? -9.194 -2.999 15.571 1.00 96.62 74 TYR A CA 1
ATOM 568 C C . TYR A 1 74 ? -8.663 -1.702 16.215 1.00 96.62 74 TYR A C 1
ATOM 570 O O . TYR A 1 74 ? -8.056 -0.907 15.495 1.00 96.62 74 TYR A O 1
ATOM 578 N N . PRO A 1 75 ? -8.737 -1.498 17.549 1.00 97.69 75 PRO A N 1
ATOM 579 C CA . PRO A 1 75 ? -8.155 -0.310 18.181 1.00 97.69 75 PRO A CA 1
ATOM 580 C C . PRO A 1 75 ? -6.652 -0.128 17.918 1.00 97.69 75 PRO A C 1
ATOM 582 O O . PRO A 1 75 ? -6.170 0.999 17.847 1.00 97.69 75 PRO A O 1
ATOM 585 N N . ALA A 1 76 ? -5.901 -1.219 17.729 1.00 98.12 76 ALA A N 1
ATOM 586 C CA . ALA A 1 76 ? -4.476 -1.138 17.417 1.00 98.12 76 ALA A CA 1
ATOM 587 C C . ALA A 1 76 ? -4.220 -0.637 15.986 1.00 98.12 76 ALA A C 1
ATOM 589 O O . ALA A 1 76 ? -3.240 0.071 15.758 1.00 98.12 76 ALA A O 1
ATOM 590 N N . LEU A 1 77 ? -5.094 -0.983 15.033 1.00 98.25 77 LEU A N 1
ATOM 591 C CA . LEU A 1 77 ? -5.044 -0.431 13.679 1.00 98.25 77 LEU A CA 1
ATOM 592 C C . LEU A 1 77 ? -5.404 1.058 13.692 1.00 98.25 77 LEU A C 1
ATOM 594 O O . LEU A 1 77 ? -4.674 1.856 13.117 1.00 98.25 77 LEU A O 1
ATOM 598 N N . VAL A 1 78 ? -6.457 1.444 14.419 1.00 98.38 78 VAL A N 1
ATOM 599 C CA . VAL A 1 78 ? -6.855 2.855 14.575 1.00 98.38 78 VAL A CA 1
ATOM 600 C C . VAL A 1 78 ? -5.717 3.693 15.161 1.00 98.38 78 VAL A C 1
ATOM 602 O O . VAL A 1 78 ? -5.426 4.772 14.652 1.00 98.38 78 VAL A O 1
ATOM 605 N N . GLN A 1 79 ? -5.024 3.188 16.187 1.00 98.56 79 GLN A N 1
ATOM 606 C CA . GLN A 1 79 ? -3.873 3.884 16.764 1.00 98.56 79 GLN A CA 1
ATOM 607 C C . GLN A 1 79 ? -2.724 4.041 15.759 1.00 98.56 79 GLN A C 1
ATOM 609 O O . GLN A 1 79 ? -2.099 5.096 15.710 1.00 98.56 79 GLN A O 1
ATOM 614 N N . ALA A 1 80 ? -2.443 3.010 14.957 1.00 98.62 80 ALA A N 1
ATOM 615 C CA . ALA A 1 80 ? -1.420 3.085 13.918 1.00 98.62 80 ALA A CA 1
ATOM 616 C C . ALA A 1 80 ? -1.775 4.129 12.848 1.00 98.62 80 ALA A C 1
ATOM 618 O O . ALA A 1 80 ? -0.930 4.948 12.500 1.00 98.62 80 ALA A O 1
ATOM 619 N N . ILE A 1 81 ? -3.038 4.159 12.407 1.00 98.44 81 ILE A N 1
ATOM 620 C CA . ILE A 1 81 ? -3.540 5.175 11.474 1.00 98.44 81 ILE A CA 1
ATOM 621 C C . ILE A 1 81 ? -3.409 6.571 12.083 1.00 98.44 81 ILE A C 1
ATOM 623 O O . ILE A 1 81 ? -2.926 7.475 11.419 1.00 98.44 81 ILE A O 1
ATOM 627 N N . SER A 1 82 ? -3.751 6.755 13.358 1.00 98.06 82 SER A N 1
ATOM 628 C CA . SER A 1 82 ? -3.596 8.052 14.026 1.00 98.06 82 SER A CA 1
ATOM 629 C C . SER A 1 82 ? -2.139 8.515 14.140 1.00 98.06 82 SER A C 1
ATOM 631 O O . SER A 1 82 ? -1.910 9.720 14.203 1.00 98.06 82 SER A O 1
ATOM 633 N N . ASN A 1 83 ? -1.172 7.597 14.216 1.00 98.00 83 ASN A N 1
ATOM 634 C CA . ASN A 1 83 ? 0.245 7.947 14.329 1.00 98.00 83 ASN A CA 1
ATOM 635 C C . ASN A 1 83 ? 0.817 8.451 12.999 1.00 98.00 83 ASN A C 1
ATOM 637 O O . ASN A 1 83 ? 1.580 9.413 13.002 1.00 98.00 83 ASN A O 1
ATOM 641 N N . ASP A 1 84 ? 0.437 7.815 11.888 1.00 97.94 84 ASP A N 1
ATOM 642 C CA . ASP A 1 84 ? 0.846 8.253 10.548 1.00 97.94 84 ASP A CA 1
ATOM 643 C C . ASP A 1 84 ? -0.055 9.384 10.008 1.00 97.94 84 ASP A C 1
ATOM 645 O O . ASP A 1 84 ? 0.348 10.125 9.120 1.00 97.94 84 ASP A O 1
ATOM 649 N N . ASN A 1 85 ? -1.264 9.527 10.562 1.00 97.38 85 ASN A N 1
ATOM 650 C CA . ASN A 1 85 ? -2.268 10.555 10.273 1.00 97.38 85 ASN A CA 1
ATOM 651 C C . ASN A 1 85 ? -2.623 10.769 8.777 1.00 97.38 85 ASN A C 1
ATOM 653 O O . ASN A 1 85 ? -2.722 11.920 8.344 1.00 97.38 85 ASN A O 1
ATOM 657 N N . PRO A 1 86 ? -2.853 9.710 7.972 1.00 97.56 86 PRO A N 1
ATOM 658 C CA . PRO A 1 86 ? -3.316 9.876 6.600 1.00 97.56 86 PRO A CA 1
ATOM 659 C C . PRO A 1 86 ? -4.814 10.211 6.523 1.00 97.56 86 PRO A C 1
ATOM 661 O O . PRO A 1 86 ? -5.585 9.986 7.460 1.00 97.56 86 PRO A O 1
ATOM 664 N N . ALA A 1 87 ? -5.232 10.688 5.355 1.00 97.81 87 ALA A N 1
ATOM 665 C CA . ALA A 1 87 ? -6.619 10.967 5.004 1.00 97.81 87 ALA A CA 1
ATOM 666 C C . ALA A 1 87 ? -7.260 9.815 4.212 1.00 97.81 87 ALA A C 1
ATOM 668 O O . ALA A 1 87 ? -6.564 8.958 3.669 1.00 97.81 87 ALA A O 1
ATOM 669 N N . ILE A 1 88 ? -8.593 9.791 4.125 1.00 96.38 88 ILE A N 1
ATOM 670 C CA . ILE A 1 88 ? -9.341 8.815 3.304 1.00 96.38 88 ILE A CA 1
ATOM 671 C C . ILE A 1 88 ? -9.453 9.227 1.828 1.00 96.38 88 ILE A C 1
ATOM 673 O O . ILE A 1 88 ? -9.883 8.431 0.993 1.00 96.38 88 ILE A O 1
ATOM 677 N N . ASP A 1 89 ? -9.077 10.464 1.511 1.00 95.50 89 ASP A N 1
ATOM 678 C CA . ASP A 1 89 ? -8.991 11.025 0.168 1.00 95.50 89 ASP A CA 1
ATOM 679 C C . ASP A 1 89 ? -7.808 12.006 0.070 1.00 95.50 89 ASP A C 1
ATOM 681 O O . ASP A 1 89 ? -7.206 12.388 1.075 1.00 95.50 89 ASP A O 1
ATOM 685 N N . TRP A 1 90 ? -7.457 12.406 -1.152 1.00 95.19 90 TRP A N 1
ATOM 686 C CA . TRP A 1 90 ? -6.367 13.356 -1.401 1.00 95.19 90 TRP A CA 1
ATOM 687 C C . TRP A 1 90 ? -6.701 14.787 -0.957 1.00 95.19 90 TRP A C 1
ATOM 689 O O . TRP A 1 90 ? -5.796 15.598 -0.783 1.00 95.19 90 TRP A O 1
ATOM 699 N N . ASP A 1 91 ? -7.982 15.092 -0.734 1.00 95.38 91 ASP A N 1
ATOM 700 C CA . ASP A 1 91 ? -8.431 16.402 -0.255 1.00 95.38 91 ASP A CA 1
ATOM 701 C C . ASP A 1 91 ? -8.205 16.575 1.260 1.00 95.38 91 ASP A C 1
ATOM 703 O O . ASP A 1 91 ? -8.384 17.672 1.798 1.00 95.38 91 ASP A O 1
ATOM 707 N N . GLY A 1 92 ? -7.763 15.518 1.951 1.00 94.06 92 GLY A N 1
ATOM 708 C CA . GLY A 1 92 ? -7.390 15.566 3.359 1.00 94.06 92 GLY A CA 1
ATOM 709 C C . GLY A 1 92 ? -8.530 15.219 4.315 1.00 94.06 92 GLY A C 1
ATOM 710 O O . GLY A 1 92 ? -8.455 15.578 5.492 1.00 94.06 92 GLY A O 1
ATOM 711 N N . THR A 1 93 ? -9.587 14.542 3.852 1.00 96.75 93 THR A N 1
ATOM 712 C CA . THR A 1 93 ? -10.688 14.120 4.725 1.00 96.75 93 THR A CA 1
ATOM 713 C C . THR A 1 93 ? -10.169 13.165 5.809 1.00 96.75 93 THR A C 1
ATOM 715 O O . THR A 1 93 ? -9.618 12.109 5.481 1.00 96.75 93 THR A O 1
ATOM 718 N N . PRO A 1 94 ? -10.341 13.485 7.107 1.00 96.69 94 PRO A N 1
ATOM 719 C CA . PRO A 1 94 ? -9.834 12.642 8.182 1.00 96.69 94 PRO A CA 1
ATOM 720 C C . PRO A 1 94 ? -10.470 11.252 8.198 1.00 96.69 94 PRO A C 1
ATOM 722 O O . PRO A 1 94 ? -11.653 11.082 7.898 1.00 96.69 94 PRO A O 1
ATOM 725 N N . PHE A 1 95 ? -9.695 10.260 8.629 1.00 96.88 95 PHE A N 1
ATOM 726 C CA . PHE A 1 95 ? -10.209 8.924 8.899 1.00 96.88 95 PHE A CA 1
ATOM 727 C C . PHE A 1 95 ? -11.164 8.918 10.103 1.00 96.88 95 PHE A C 1
ATOM 729 O O . PHE A 1 95 ? -10.793 9.322 11.205 1.00 96.88 95 PHE A O 1
ATOM 736 N N . ASP A 1 96 ? -12.382 8.409 9.895 1.00 96.38 96 ASP A N 1
ATOM 737 C CA . ASP A 1 96 ? -13.353 8.122 10.954 1.00 96.38 96 ASP A CA 1
ATOM 738 C C . ASP A 1 96 ? -13.316 6.621 11.302 1.00 96.38 96 ASP A C 1
ATOM 740 O O . ASP A 1 96 ? -13.747 5.793 10.491 1.00 96.38 96 ASP A O 1
ATOM 744 N N . PRO A 1 97 ? -12.873 6.240 12.517 1.00 94.88 97 PRO A N 1
ATOM 745 C CA . PRO A 1 97 ? -12.814 4.845 12.949 1.00 94.88 97 PRO A CA 1
ATOM 746 C C . PRO A 1 97 ? -14.162 4.114 12.949 1.00 94.88 97 PRO A C 1
ATOM 748 O O . PRO A 1 97 ? -14.182 2.885 13.026 1.00 94.88 97 PRO A O 1
ATOM 751 N N . THR A 1 98 ? -15.283 4.834 12.906 1.00 93.62 98 THR A N 1
ATOM 752 C CA . THR A 1 98 ? -16.630 4.250 12.872 1.00 93.62 98 THR A CA 1
ATOM 753 C C . THR A 1 98 ? -17.121 3.954 11.455 1.00 93.62 98 THR A C 1
ATOM 755 O O . THR A 1 98 ? -18.099 3.224 11.290 1.00 93.62 98 THR A O 1
ATOM 758 N N . ASN A 1 99 ? -16.420 4.455 10.433 1.00 90.88 99 ASN A N 1
ATOM 759 C CA . ASN A 1 99 ? -16.806 4.355 9.032 1.00 90.88 99 ASN A CA 1
ATOM 760 C C . ASN A 1 99 ? -15.780 3.547 8.222 1.00 90.88 99 ASN A C 1
ATOM 762 O O . ASN A 1 99 ? -14.944 4.093 7.502 1.00 90.88 99 ASN A O 1
ATOM 766 N N . ILE A 1 100 ? -15.848 2.220 8.342 1.00 89.94 100 ILE A N 1
ATOM 767 C CA . ILE A 1 100 ? -15.038 1.304 7.529 1.00 89.94 100 ILE A CA 1
ATOM 768 C C . ILE A 1 100 ? -15.775 1.022 6.212 1.00 89.94 100 ILE A C 1
ATOM 770 O O . ILE A 1 100 ? -16.978 0.742 6.245 1.00 89.94 100 ILE A O 1
ATOM 774 N N . PRO A 1 101 ? -15.088 1.039 5.055 1.00 88.06 101 PRO A N 1
ATOM 775 C CA . PRO A 1 101 ? -15.719 0.723 3.781 1.00 88.06 101 PRO A CA 1
ATOM 776 C C . PRO A 1 101 ? -16.306 -0.693 3.772 1.00 88.06 101 PRO A C 1
ATOM 778 O O . PRO A 1 101 ? -15.646 -1.674 4.113 1.00 88.06 101 PRO A O 1
ATOM 781 N N . ALA A 1 102 ? -17.555 -0.812 3.326 1.00 87.50 102 ALA A N 1
ATOM 782 C CA . ALA A 1 102 ? -18.193 -2.108 3.141 1.00 87.50 102 ALA A CA 1
ATOM 783 C C . ALA A 1 102 ? -17.634 -2.802 1.890 1.00 87.50 102 ALA A C 1
ATOM 785 O O . ALA A 1 102 ? -17.736 -2.272 0.785 1.00 87.50 102 ALA A O 1
ATOM 786 N N . ASN A 1 103 ? -17.103 -4.016 2.053 1.00 91.44 103 ASN A N 1
ATOM 787 C CA . ASN A 1 103 ? -16.632 -4.875 0.957 1.00 91.44 103 ASN A CA 1
ATOM 788 C C . ASN A 1 103 ? -15.513 -4.274 0.083 1.00 91.44 103 ASN A C 1
ATOM 790 O O . ASN A 1 103 ? -15.371 -4.659 -1.077 1.00 91.44 103 ASN A O 1
ATOM 794 N N . ALA A 1 104 ? -14.697 -3.372 0.627 1.00 95.62 104 ALA A N 1
ATOM 795 C CA . ALA A 1 104 ? -13.508 -2.860 -0.048 1.00 95.62 104 ALA A CA 1
ATOM 796 C C . ALA A 1 104 ? -12.320 -2.764 0.924 1.00 95.62 104 ALA A C 1
ATOM 798 O O . ALA A 1 104 ? -12.517 -2.787 2.143 1.00 95.62 104 ALA A O 1
ATOM 799 N N . PRO A 1 105 ? -11.077 -2.703 0.416 1.00 97.81 105 PRO A N 1
ATOM 800 C CA . PRO A 1 105 ? -9.927 -2.335 1.231 1.00 97.81 105 PRO A CA 1
ATOM 801 C C . PRO A 1 105 ? -10.110 -0.934 1.819 1.00 97.81 105 PRO A C 1
ATOM 803 O O . PRO A 1 105 ? -10.730 -0.067 1.201 1.00 97.81 105 PRO A O 1
ATOM 806 N N . LEU A 1 106 ? -9.526 -0.694 2.988 1.00 98.06 106 LEU A N 1
ATOM 807 C CA . LEU A 1 106 ? -9.386 0.652 3.527 1.00 98.06 106 LEU A CA 1
ATOM 808 C C . LEU A 1 106 ? -8.301 1.387 2.736 1.00 98.06 106 LEU A C 1
ATOM 810 O O . LEU A 1 106 ? -7.147 0.963 2.746 1.00 98.06 106 LEU A O 1
ATOM 814 N N . ALA A 1 107 ? -8.677 2.466 2.053 1.00 98.06 107 ALA A N 1
ATOM 815 C CA . ALA A 1 107 ? -7.751 3.338 1.343 1.00 98.06 107 ALA A CA 1
ATOM 816 C C . ALA A 1 107 ? -7.385 4.540 2.215 1.00 98.06 107 ALA A C 1
ATOM 818 O O . ALA A 1 107 ? -8.267 5.197 2.766 1.00 98.06 107 ALA A O 1
ATOM 819 N N . LEU A 1 108 ? -6.089 4.813 2.322 1.00 98.50 108 LEU A N 1
ATOM 820 C CA . LEU A 1 108 ? -5.531 5.946 3.048 1.00 98.50 108 LEU A CA 1
ATOM 821 C C . LEU A 1 108 ? -4.468 6.621 2.183 1.00 98.50 108 LEU A C 1
ATOM 823 O O . LEU A 1 108 ? -3.746 5.940 1.454 1.00 98.50 108 LEU A O 1
ATOM 827 N N . MET A 1 109 ? -4.365 7.941 2.247 1.00 98.06 109 MET A N 1
ATOM 828 C CA . MET A 1 109 ? -3.453 8.721 1.416 1.00 98.06 109 MET A CA 1
ATOM 829 C C . MET A 1 109 ? -2.998 10.004 2.099 1.00 98.06 109 MET A C 1
ATOM 831 O O . MET A 1 109 ? -3.689 10.547 2.957 1.00 98.06 109 MET A O 1
ATOM 835 N N . ASP A 1 110 ? -1.807 10.461 1.732 1.00 97.94 110 ASP A N 1
ATOM 836 C CA . ASP A 1 110 ? -1.218 11.711 2.207 1.00 97.94 110 ASP A CA 1
ATOM 837 C C . ASP A 1 110 ? -0.208 12.214 1.162 1.00 97.94 110 ASP A C 1
ATOM 839 O O . ASP A 1 110 ? 0.443 11.432 0.462 1.00 97.94 110 ASP A O 1
ATOM 843 N N . HIS A 1 111 ? -0.110 13.533 1.023 1.00 96.69 111 HIS A N 1
ATOM 844 C CA . HIS A 1 111 ? 0.830 14.202 0.131 1.00 96.69 111 HIS A CA 1
ATOM 845 C C . HIS A 1 111 ? 2.236 14.325 0.717 1.00 96.69 111 HIS A C 1
ATOM 847 O O . HIS A 1 111 ? 3.188 14.507 -0.040 1.00 96.69 111 HIS A O 1
ATOM 853 N N . GLU A 1 112 ? 2.364 14.207 2.037 1.00 95.31 112 GLU A N 1
ATOM 854 C CA . GLU A 1 112 ? 3.566 14.558 2.781 1.00 95.31 112 GLU A CA 1
ATOM 855 C C . GLU A 1 112 ? 4.134 13.353 3.548 1.00 95.31 112 GLU A C 1
ATOM 857 O O . GLU A 1 112 ? 4.535 13.445 4.708 1.00 95.31 112 GLU A O 1
ATOM 862 N N . VAL A 1 113 ? 4.213 12.190 2.907 1.00 96.50 113 VAL A N 1
ATOM 863 C CA . VAL A 1 113 ? 4.669 10.964 3.573 1.00 96.50 113 VAL A CA 1
ATOM 864 C C . VAL A 1 113 ? 6.191 10.893 3.578 1.00 96.50 113 VAL A C 1
ATOM 866 O O . VAL A 1 113 ? 6.831 10.824 2.525 1.00 96.50 113 VAL A O 1
ATOM 869 N N . ALA A 1 114 ? 6.785 10.885 4.773 1.00 95.00 114 ALA A N 1
ATOM 870 C CA . ALA A 1 114 ? 8.230 10.766 4.953 1.00 95.00 114 ALA A CA 1
ATOM 871 C C . ALA A 1 114 ? 8.746 9.443 4.370 1.00 95.00 114 ALA A C 1
ATOM 873 O O . ALA A 1 114 ? 8.222 8.370 4.669 1.00 95.00 114 ALA A O 1
ATOM 874 N N . TRP A 1 115 ? 9.762 9.530 3.508 1.00 94.75 115 TRP A N 1
ATOM 875 C CA . TRP A 1 115 ? 10.338 8.401 2.771 1.00 94.75 115 TRP A CA 1
ATOM 876 C C . TRP A 1 115 ? 9.316 7.604 1.939 1.00 94.75 115 TRP A C 1
ATOM 878 O O . TRP A 1 115 ? 9.603 6.479 1.532 1.00 94.75 115 TRP A O 1
ATOM 888 N N . GLY A 1 116 ? 8.114 8.150 1.714 1.00 95.81 116 GLY A N 1
ATOM 889 C CA . GLY A 1 116 ? 7.010 7.456 1.054 1.00 95.81 116 GLY A CA 1
ATOM 890 C C . GLY A 1 116 ? 6.467 6.247 1.823 1.00 95.81 116 GLY A C 1
ATOM 891 O O . GLY A 1 116 ? 5.951 5.322 1.193 1.00 95.81 116 GLY A O 1
ATOM 892 N N . ARG A 1 117 ? 6.609 6.206 3.156 1.00 97.19 117 ARG A N 1
ATOM 893 C CA . ARG A 1 117 ? 6.223 5.065 4.003 1.00 97.19 117 ARG A CA 1
ATOM 894 C C . ARG A 1 117 ? 5.280 5.456 5.135 1.00 97.19 117 ARG A C 1
ATOM 896 O O . ARG A 1 117 ? 5.508 6.442 5.827 1.00 97.19 117 ARG A O 1
ATOM 903 N N . PHE A 1 118 ? 4.278 4.615 5.368 1.00 98.12 118 PHE A N 1
ATOM 904 C CA . PHE A 1 118 ? 3.387 4.724 6.521 1.00 98.12 118 PHE A CA 1
ATOM 905 C C . PHE A 1 118 ? 3.918 3.793 7.616 1.00 98.12 118 PHE A C 1
ATOM 907 O O . PHE A 1 118 ? 3.517 2.632 7.704 1.00 98.12 118 PHE A O 1
ATOM 914 N N . GLU A 1 119 ? 4.923 4.250 8.370 1.00 97.81 119 GLU A N 1
ATOM 915 C CA . GLU A 1 119 ? 5.712 3.383 9.255 1.00 97.81 119 GLU A CA 1
ATOM 916 C C . GLU A 1 119 ? 4.862 2.668 10.312 1.00 97.81 119 GLU A C 1
ATOM 918 O O . GLU A 1 119 ? 5.014 1.455 10.506 1.00 97.81 119 GLU A O 1
ATOM 923 N N . ALA A 1 120 ? 3.960 3.388 10.986 1.00 98.50 120 ALA A N 1
ATOM 924 C CA . ALA A 1 120 ? 3.136 2.803 12.035 1.00 98.50 120 ALA A CA 1
ATOM 925 C C . ALA A 1 120 ? 2.094 1.837 11.456 1.00 98.50 120 ALA A C 1
ATOM 927 O O . ALA A 1 120 ? 1.883 0.753 12.013 1.00 98.50 120 ALA A O 1
ATOM 928 N N . ILE A 1 121 ? 1.461 2.201 10.340 1.00 98.69 121 ILE A N 1
ATOM 929 C CA . ILE A 1 121 ? 0.461 1.384 9.650 1.00 98.69 121 ILE A CA 1
ATOM 930 C C . ILE A 1 121 ? 1.094 0.107 9.096 1.00 98.69 121 ILE A C 1
ATOM 932 O O . ILE A 1 121 ? 0.579 -0.981 9.362 1.00 98.69 121 ILE A O 1
ATOM 936 N N . GLU A 1 122 ? 2.213 0.204 8.372 1.00 98.62 122 GLU A N 1
ATOM 937 C CA . GLU A 1 122 ? 2.911 -0.957 7.808 1.00 98.62 122 GLU A CA 1
ATOM 938 C C . GLU A 1 122 ? 3.330 -1.918 8.927 1.00 98.62 122 GLU A C 1
ATOM 940 O O . GLU A 1 122 ? 3.002 -3.105 8.874 1.00 98.62 122 GLU A O 1
ATOM 945 N N . ALA A 1 123 ? 3.963 -1.417 9.995 1.00 98.50 123 ALA A N 1
ATOM 946 C CA . ALA A 1 123 ? 4.350 -2.240 11.143 1.00 98.50 123 ALA A CA 1
ATOM 947 C C . ALA A 1 123 ? 3.144 -2.907 11.830 1.00 98.50 123 ALA A C 1
ATOM 949 O O . ALA A 1 123 ? 3.226 -4.051 12.290 1.00 98.50 123 ALA A O 1
ATOM 950 N N . CYS A 1 124 ? 2.005 -2.213 11.897 1.00 98.50 124 CYS A N 1
ATOM 951 C CA . CYS A 1 124 ? 0.765 -2.771 12.423 1.00 98.50 124 CYS A CA 1
ATOM 952 C C . CYS A 1 124 ? 0.228 -3.900 11.535 1.00 98.50 124 CYS A C 1
ATOM 954 O O . CYS A 1 124 ? -0.156 -4.945 12.064 1.00 98.50 124 CYS A O 1
ATOM 956 N N . CYS A 1 125 ? 0.265 -3.733 10.209 1.00 98.50 125 CYS A N 1
ATOM 957 C CA . CYS A 1 125 ? -0.152 -4.762 9.259 1.00 98.50 125 CYS A CA 1
ATOM 958 C C . CYS A 1 125 ? 0.717 -6.017 9.369 1.00 98.50 125 CYS A C 1
ATOM 960 O O . CYS A 1 125 ? 0.170 -7.111 9.478 1.00 98.50 125 CYS A O 1
ATOM 962 N N . HIS A 1 126 ? 2.042 -5.859 9.462 1.00 98.06 126 HIS A N 1
ATOM 963 C CA . HIS A 1 126 ? 2.979 -6.964 9.714 1.00 98.06 126 HIS A CA 1
ATOM 964 C C . HIS A 1 126 ? 2.644 -7.730 10.993 1.00 98.06 126 HIS A C 1
ATOM 966 O O . HIS A 1 126 ? 2.588 -8.956 11.011 1.00 98.06 126 HIS A O 1
ATOM 972 N N . ARG A 1 127 ? 2.373 -7.004 12.080 1.00 97.81 127 ARG A N 1
ATOM 973 C CA . ARG A 1 127 ? 2.055 -7.606 13.381 1.00 97.81 127 ARG A CA 1
ATOM 974 C C . ARG A 1 127 ? 0.700 -8.321 13.402 1.00 97.81 127 ARG A C 1
ATOM 976 O O . ARG A 1 127 ? 0.525 -9.243 14.194 1.00 97.81 127 ARG A O 1
ATOM 983 N N . LEU A 1 128 ? -0.269 -7.853 12.618 1.00 97.06 128 LEU A N 1
ATOM 984 C CA . LEU A 1 128 ? -1.641 -8.370 12.600 1.00 97.06 128 LEU A CA 1
ATOM 985 C C . LEU A 1 128 ? -1.922 -9.321 11.427 1.00 97.06 128 LEU A C 1
ATOM 987 O O . LEU A 1 128 ? -3.025 -9.853 11.354 1.00 97.06 128 LEU A O 1
ATOM 991 N N . GLY A 1 129 ? -0.957 -9.529 10.528 1.00 97.44 129 GLY A N 1
ATOM 992 C CA . GLY A 1 129 ? -1.136 -10.335 9.320 1.00 97.44 129 GLY A CA 1
ATOM 993 C C . GLY A 1 129 ? -2.108 -9.718 8.309 1.00 97.44 129 GLY A C 1
ATOM 994 O O . GLY A 1 129 ? -2.759 -10.437 7.555 1.00 97.44 129 GLY A O 1
ATOM 995 N N . LEU A 1 130 ? -2.249 -8.388 8.305 1.00 98.25 130 LEU A N 1
ATOM 996 C CA . LEU A 1 130 ? -3.115 -7.693 7.351 1.00 98.25 130 LEU A CA 1
ATOM 997 C C . LEU A 1 130 ? -2.401 -7.518 6.019 1.00 98.25 130 LEU A C 1
ATOM 999 O O . LEU A 1 130 ? -1.220 -7.177 5.972 1.00 98.25 130 LEU A O 1
ATOM 1003 N N . HIS A 1 131 ? -3.143 -7.697 4.933 1.00 98.50 131 HIS A N 1
ATOM 1004 C CA . HIS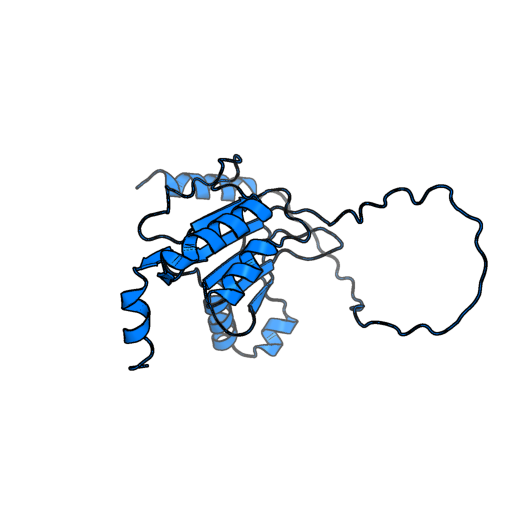 A 1 131 ? -2.640 -7.403 3.603 1.00 98.50 131 HIS A CA 1
ATOM 1005 C C . HIS A 1 131 ? -2.522 -5.891 3.451 1.00 98.50 131 HIS A C 1
ATOM 1007 O O . HIS A 1 131 ? -3.441 -5.159 3.830 1.00 98.50 131 HIS A O 1
ATOM 1013 N N . TYR A 1 132 ? -1.447 -5.422 2.828 1.00 98.69 132 TYR A N 1
ATOM 1014 C CA . TYR A 1 132 ? -1.402 -4.045 2.367 1.00 98.69 132 TYR A CA 1
ATOM 1015 C C . TYR A 1 132 ? -0.772 -3.928 0.993 1.00 98.69 132 TYR A C 1
ATOM 1017 O O . TYR A 1 132 ? 0.062 -4.739 0.588 1.00 98.69 132 TYR A O 1
ATOM 1025 N N . VAL A 1 133 ? -1.172 -2.879 0.287 1.00 98.69 133 VAL A N 1
ATOM 1026 C CA . VAL A 1 133 ? -0.471 -2.418 -0.899 1.00 98.69 133 VAL A CA 1
ATOM 1027 C C . VAL A 1 133 ? -0.256 -0.928 -0.786 1.00 98.69 133 VAL A C 1
ATOM 1029 O O . VAL A 1 133 ? -1.218 -0.177 -0.664 1.00 98.69 133 VAL A O 1
ATOM 1032 N N . ARG A 1 134 ? 1.004 -0.508 -0.817 1.00 98.44 134 ARG A N 1
ATOM 1033 C CA . ARG A 1 134 ? 1.384 0.899 -0.793 1.00 98.44 134 ARG A CA 1
ATOM 1034 C C . ARG A 1 134 ? 1.944 1.293 -2.141 1.00 98.44 134 ARG A C 1
ATOM 1036 O O . ARG A 1 134 ? 2.815 0.607 -2.657 1.00 98.44 134 ARG A O 1
ATOM 1043 N N . TRP A 1 135 ? 1.515 2.428 -2.657 1.00 98.44 135 TRP A N 1
ATOM 1044 C CA . TRP A 1 135 ? 2.243 3.133 -3.698 1.00 98.44 135 TRP A CA 1
ATOM 1045 C C . TRP A 1 135 ? 2.809 4.422 -3.115 1.00 98.44 135 TRP A C 1
ATOM 1047 O O . TRP A 1 135 ? 2.149 5.098 -2.324 1.00 98.44 135 TRP A O 1
ATOM 1057 N N . SER A 1 136 ? 4.025 4.767 -3.513 1.00 97.69 136 SER A N 1
ATOM 1058 C CA . SER A 1 136 ? 4.651 6.043 -3.189 1.00 97.69 136 SER A CA 1
ATOM 1059 C C . SER A 1 136 ? 5.266 6.643 -4.436 1.00 97.69 136 SER A C 1
ATOM 1061 O O . SER A 1 136 ? 5.949 5.941 -5.191 1.00 97.69 136 SER A O 1
ATOM 1063 N N . ASN A 1 137 ? 5.069 7.946 -4.622 1.00 96.88 137 ASN A N 1
ATOM 1064 C CA . ASN A 1 137 ? 5.764 8.656 -5.676 1.00 96.88 137 ASN A CA 1
ATOM 1065 C C . ASN A 1 137 ? 7.275 8.685 -5.414 1.00 96.88 137 ASN A C 1
ATOM 1067 O O . ASN A 1 137 ? 7.727 8.530 -4.280 1.00 96.88 137 ASN A O 1
ATOM 1071 N N . GLY A 1 138 ? 8.056 8.890 -6.465 1.00 94.38 138 GLY A N 1
ATOM 1072 C CA . GLY A 1 138 ? 9.493 9.053 -6.363 1.00 94.38 138 GLY A CA 1
ATOM 1073 C C . GLY A 1 138 ? 9.864 10.447 -5.880 1.00 94.38 138 GLY A C 1
ATOM 1074 O O . GLY A 1 138 ? 9.151 11.423 -6.114 1.00 94.38 138 GLY A O 1
ATOM 1075 N N . TYR A 1 139 ? 11.030 10.539 -5.255 1.00 92.88 139 TYR A N 1
ATOM 1076 C CA . TYR A 1 139 ? 11.696 11.799 -4.980 1.00 92.88 139 TYR A CA 1
ATOM 1077 C C . TYR A 1 139 ? 12.994 11.847 -5.784 1.00 92.88 139 TYR A C 1
ATOM 1079 O O . TYR A 1 139 ? 13.882 11.004 -5.617 1.00 92.88 139 TYR A O 1
ATOM 1087 N N . ILE A 1 140 ? 13.102 12.823 -6.688 1.00 87.75 140 ILE A N 1
ATOM 1088 C CA . ILE A 1 140 ? 14.229 12.931 -7.622 1.00 87.75 140 ILE A CA 1
ATOM 1089 C C . ILE A 1 140 ? 15.550 12.985 -6.846 1.00 87.75 140 ILE A C 1
ATOM 1091 O O . ILE A 1 140 ? 15.751 13.842 -5.991 1.00 87.75 140 ILE A O 1
ATOM 1095 N N . GLY A 1 141 ? 16.469 12.076 -7.182 1.00 86.56 141 GLY A N 1
ATOM 1096 C CA . GLY A 1 141 ? 17.784 11.980 -6.544 1.00 86.56 141 GLY A CA 1
ATOM 1097 C C . GLY A 1 141 ? 17.812 11.199 -5.226 1.00 86.56 141 GLY A C 1
ATOM 1098 O O . GLY A 1 141 ? 18.897 11.034 -4.676 1.00 86.56 141 GLY A O 1
ATOM 1099 N N . SER A 1 142 ? 16.668 10.692 -4.752 1.00 89.38 142 SER A N 1
ATOM 1100 C CA . SER A 1 142 ? 16.573 9.886 -3.528 1.00 89.38 142 SER A CA 1
ATOM 1101 C C . SER A 1 142 ? 16.060 8.475 -3.821 1.00 89.38 142 SER A C 1
ATOM 1103 O O . SER A 1 142 ? 16.821 7.511 -3.735 1.00 89.38 142 SER A O 1
ATOM 1105 N N . PHE A 1 143 ? 14.807 8.337 -4.263 1.00 90.25 143 PHE A N 1
ATOM 1106 C CA . PHE A 1 143 ? 14.195 7.039 -4.566 1.00 90.25 143 PHE A CA 1
ATOM 1107 C C . PHE A 1 143 ? 13.164 7.141 -5.703 1.00 90.25 143 PHE A C 1
ATOM 1109 O O . PHE A 1 143 ? 12.547 8.193 -5.881 1.00 90.25 143 PHE A O 1
ATOM 1116 N N . PRO A 1 144 ? 12.976 6.073 -6.504 1.00 95.00 144 PRO A N 1
ATOM 1117 C CA . PRO A 1 144 ? 11.990 6.055 -7.583 1.00 95.00 144 PRO A CA 1
ATOM 1118 C C . PRO A 1 144 ? 10.562 5.899 -7.043 1.00 95.00 144 PRO A C 1
ATOM 1120 O O . PRO A 1 144 ? 10.368 5.554 -5.877 1.00 95.00 144 PRO A O 1
ATOM 1123 N N . SER A 1 145 ? 9.561 6.094 -7.905 1.00 96.94 145 SER A N 1
ATOM 1124 C CA . SER A 1 145 ? 8.190 5.688 -7.587 1.00 96.94 145 SER A CA 1
ATOM 1125 C C . SER A 1 145 ? 8.129 4.166 -7.489 1.00 96.94 145 SER A C 1
ATOM 1127 O O . SER A 1 145 ? 8.691 3.447 -8.325 1.00 96.94 145 SER A O 1
ATOM 1129 N N . ILE A 1 146 ? 7.478 3.677 -6.439 1.00 97.75 146 ILE A N 1
ATOM 1130 C CA . ILE A 1 146 ? 7.412 2.251 -6.138 1.00 97.75 146 ILE A CA 1
ATOM 1131 C C . ILE A 1 146 ? 6.024 1.848 -5.674 1.00 97.75 146 ILE A C 1
ATOM 1133 O O . ILE A 1 146 ? 5.301 2.619 -5.041 1.00 97.75 146 ILE A O 1
ATOM 1137 N N . ARG A 1 147 ? 5.716 0.578 -5.911 1.00 98.12 147 ARG A N 1
ATOM 1138 C CA . ARG A 1 147 ? 4.593 -0.135 -5.320 1.00 98.12 147 ARG A CA 1
ATOM 1139 C C . ARG A 1 147 ? 5.117 -1.266 -4.452 1.00 98.12 147 ARG A C 1
ATOM 1141 O O . ARG A 1 147 ? 5.959 -2.044 -4.888 1.00 98.12 147 ARG A O 1
ATOM 1148 N N . VAL A 1 148 ? 4.615 -1.368 -3.233 1.00 98.50 148 VAL A N 1
ATOM 1149 C CA . VAL A 1 148 ? 4.958 -2.403 -2.262 1.00 98.50 148 VAL A CA 1
ATOM 1150 C C . VAL A 1 148 ? 3.726 -3.243 -1.986 1.00 98.50 148 VAL A C 1
ATOM 1152 O O . VAL A 1 148 ? 2.696 -2.701 -1.592 1.00 98.50 148 VAL A O 1
ATOM 1155 N N . VAL A 1 149 ? 3.831 -4.555 -2.178 1.00 98.50 149 VAL A N 1
ATOM 1156 C CA . VAL A 1 149 ? 2.751 -5.523 -1.964 1.00 98.50 149 VAL A CA 1
ATOM 1157 C C . VAL A 1 149 ? 3.130 -6.436 -0.808 1.00 98.50 149 VAL A C 1
ATOM 1159 O O . VAL A 1 149 ? 4.143 -7.129 -0.856 1.00 98.50 149 VAL A O 1
ATOM 1162 N N . TYR A 1 150 ? 2.293 -6.464 0.224 1.00 98.44 150 TYR A N 1
ATOM 1163 C CA . TYR A 1 150 ? 2.429 -7.365 1.358 1.00 98.44 150 TYR A CA 1
ATOM 1164 C C . TYR A 1 150 ? 1.191 -8.265 1.469 1.00 98.44 150 TYR A C 1
ATOM 1166 O O . TYR A 1 150 ? 0.090 -7.767 1.731 1.00 98.44 150 TYR A O 1
ATOM 1174 N N . PRO A 1 151 ? 1.333 -9.591 1.299 1.00 96.19 151 PRO A N 1
ATOM 1175 C CA . PRO A 1 151 ? 0.207 -10.521 1.285 1.00 96.19 151 PRO A CA 1
ATOM 1176 C C . PRO A 1 151 ? -0.235 -10.964 2.694 1.00 96.19 151 PRO A C 1
ATOM 1178 O O . PRO A 1 151 ? -0.803 -12.043 2.842 1.00 96.19 151 PRO A O 1
ATOM 1181 N N . GLY A 1 152 ? 0.062 -10.185 3.741 1.00 96.12 152 GLY A N 1
ATOM 1182 C CA . GLY A 1 152 ? -0.262 -10.526 5.134 1.00 96.12 152 GLY A CA 1
ATOM 1183 C C . GLY A 1 152 ? 0.735 -11.475 5.812 1.00 96.12 152 GLY A C 1
ATOM 1184 O O . GLY A 1 152 ? 0.552 -11.835 6.970 1.00 96.12 152 GLY A O 1
ATOM 1185 N N . HIS A 1 153 ? 1.785 -11.900 5.108 1.00 94.81 153 HIS A N 1
ATOM 1186 C CA . HIS A 1 153 ? 2.841 -12.767 5.628 1.00 94.81 153 HIS A CA 1
ATOM 1187 C C . HIS A 1 153 ? 4.122 -12.627 4.794 1.00 94.81 153 HIS A C 1
ATOM 1189 O O . HIS A 1 153 ? 4.090 -12.116 3.675 1.00 94.81 153 HIS A O 1
ATOM 1195 N N . GLY A 1 154 ? 5.244 -13.115 5.329 1.00 95.19 154 GLY A N 1
ATOM 1196 C CA . GLY A 1 154 ? 6.540 -13.055 4.651 1.00 95.19 154 GLY A CA 1
ATOM 1197 C C . GLY A 1 154 ? 7.108 -11.637 4.571 1.00 95.19 154 GLY A C 1
ATOM 1198 O O . GLY A 1 154 ? 6.795 -10.792 5.404 1.00 95.19 154 GLY A O 1
ATOM 1199 N N . GLU A 1 155 ? 7.955 -11.393 3.576 1.00 96.00 155 GLU A N 1
ATOM 1200 C CA . GLU A 1 155 ? 8.512 -10.066 3.306 1.00 96.00 155 GLU A CA 1
ATOM 1201 C C . GLU A 1 155 ? 7.695 -9.353 2.216 1.00 96.00 155 GLU A C 1
ATOM 1203 O O . GLU A 1 155 ? 7.231 -10.014 1.283 1.00 96.00 155 GLU A O 1
ATOM 1208 N N . PRO A 1 156 ? 7.520 -8.021 2.286 1.00 97.31 156 PRO A N 1
ATOM 1209 C CA . PRO A 1 156 ? 6.869 -7.266 1.222 1.00 97.31 156 PRO A CA 1
ATOM 1210 C C . PRO A 1 156 ? 7.670 -7.316 -0.086 1.00 97.31 156 PRO A C 1
ATOM 1212 O O . PRO A 1 156 ? 8.884 -7.104 -0.094 1.00 97.31 156 PRO A O 1
ATOM 1215 N N . GLU A 1 157 ? 6.985 -7.512 -1.211 1.00 97.88 157 GLU A N 1
ATOM 1216 C CA . GLU A 1 157 ? 7.574 -7.372 -2.546 1.00 97.88 157 GLU A CA 1
ATOM 1217 C C . GLU A 1 157 ? 7.521 -5.903 -2.989 1.00 97.88 157 GLU A C 1
ATOM 1219 O O . GLU A 1 157 ? 6.524 -5.219 -2.762 1.00 97.88 157 GLU A O 1
ATOM 1224 N N . THR A 1 158 ? 8.582 -5.407 -3.631 1.00 97.88 158 THR A N 1
ATOM 1225 C CA . THR A 1 158 ? 8.663 -4.030 -4.148 1.00 97.88 158 THR A CA 1
ATOM 1226 C C . THR A 1 158 ? 8.813 -4.041 -5.663 1.00 97.88 158 THR A C 1
ATOM 1228 O O . THR A 1 158 ? 9.672 -4.738 -6.197 1.00 97.88 158 THR A O 1
ATOM 1231 N N . PHE A 1 159 ? 8.015 -3.226 -6.345 1.00 97.69 159 PHE A N 1
ATOM 1232 C CA . PHE A 1 159 ? 7.979 -3.094 -7.796 1.00 97.69 159 PHE A CA 1
AT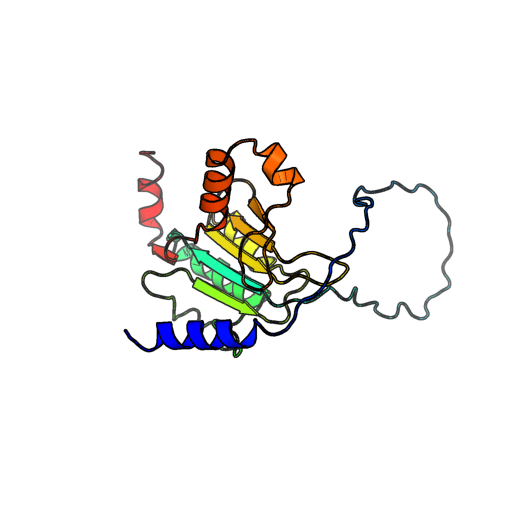OM 1233 C C . PHE A 1 159 ? 8.214 -1.638 -8.192 1.00 97.69 159 PHE A C 1
ATOM 1235 O O . PHE A 1 159 ? 7.655 -0.726 -7.581 1.00 97.69 159 PHE A O 1
ATOM 1242 N N . LEU A 1 160 ? 9.023 -1.415 -9.228 1.00 97.25 160 LEU A N 1
ATOM 1243 C CA . LEU A 1 160 ? 9.198 -0.084 -9.808 1.00 97.25 160 LEU A CA 1
ATOM 1244 C C . LEU A 1 160 ? 7.932 0.328 -10.552 1.00 97.25 160 LEU A C 1
ATOM 1246 O O . LEU A 1 160 ? 7.363 -0.468 -11.305 1.00 97.25 160 LEU A O 1
ATOM 1250 N N . THR A 1 161 ? 7.523 1.581 -10.381 1.00 97.12 161 THR A N 1
ATOM 1251 C CA . THR A 1 161 ? 6.360 2.128 -11.076 1.00 97.12 161 THR A CA 1
ATOM 1252 C C . THR A 1 161 ? 6.642 3.496 -11.677 1.00 97.12 161 THR A C 1
ATOM 1254 O O . THR A 1 161 ? 7.627 4.158 -11.362 1.00 97.12 161 THR A O 1
ATOM 1257 N N . THR A 1 162 ? 5.740 3.946 -12.540 1.00 95.25 162 THR A N 1
ATOM 1258 C CA . THR A 1 162 ? 5.598 5.356 -12.897 1.00 95.25 162 THR A CA 1
ATOM 1259 C C . THR A 1 162 ? 4.935 6.128 -11.749 1.00 95.25 162 THR A C 1
ATOM 1261 O O . THR A 1 162 ? 4.486 5.549 -10.750 1.00 95.25 162 THR A O 1
ATOM 1264 N N . GLU A 1 163 ? 4.813 7.447 -11.915 1.00 92.31 163 GLU A N 1
ATOM 1265 C CA . GLU A 1 163 ? 3.987 8.290 -11.040 1.00 92.31 163 GLU A CA 1
ATOM 1266 C C . GLU A 1 163 ? 2.485 7.940 -11.121 1.00 92.31 163 GLU A C 1
ATOM 1268 O O . GLU A 1 163 ? 1.717 8.283 -10.232 1.00 92.31 163 GLU A O 1
ATOM 1273 N N . GLY A 1 164 ? 2.057 7.250 -12.184 1.00 93.19 164 GLY A N 1
ATOM 1274 C CA . GLY A 1 164 ? 0.682 6.780 -12.377 1.00 93.19 164 GLY A CA 1
ATOM 1275 C C . GLY A 1 164 ? 0.417 5.372 -11.837 1.00 93.19 164 GLY A C 1
ATOM 1276 O O . GLY A 1 164 ? -0.607 4.792 -12.182 1.00 93.19 164 GLY A O 1
ATOM 1277 N N . ASP A 1 165 ? 1.335 4.807 -11.042 1.00 94.25 165 ASP A N 1
ATOM 1278 C CA . ASP A 1 165 ? 1.268 3.429 -10.521 1.00 94.25 165 ASP A CA 1
ATOM 1279 C C . ASP A 1 165 ? 1.258 2.340 -11.623 1.00 94.25 165 ASP A C 1
ATOM 1281 O O . ASP A 1 165 ? 0.756 1.222 -11.456 1.00 94.25 165 ASP A O 1
ATOM 1285 N N . ASP A 1 166 ? 1.845 2.637 -12.785 1.00 94.50 166 ASP A N 1
ATOM 1286 C CA . ASP A 1 166 ? 2.090 1.643 -13.832 1.00 94.50 166 ASP A CA 1
ATOM 1287 C C . ASP A 1 166 ? 3.447 0.984 -13.639 1.00 94.50 166 ASP A C 1
ATOM 1289 O O . ASP A 1 166 ? 4.450 1.671 -13.477 1.00 94.50 166 ASP A O 1
ATOM 1293 N N . GLN A 1 167 ? 3.494 -0.348 -13.672 1.00 95.69 167 GLN A N 1
ATOM 1294 C CA . GLN A 1 167 ? 4.736 -1.079 -13.446 1.00 95.69 167 GLN A CA 1
ATOM 1295 C C . GLN A 1 167 ? 5.747 -0.829 -14.565 1.00 95.69 167 GLN A C 1
ATOM 1297 O O . GLN A 1 167 ? 5.413 -0.874 -15.751 1.00 95.69 167 GLN A O 1
ATOM 1302 N N . ILE A 1 168 ? 6.997 -0.623 -14.166 1.00 95.75 168 ILE A N 1
ATOM 1303 C CA . ILE A 1 168 ? 8.135 -0.437 -15.057 1.00 95.75 168 ILE A CA 1
ATOM 1304 C C . ILE A 1 168 ? 9.024 -1.675 -14.985 1.00 95.75 168 ILE A C 1
ATOM 1306 O O . ILE A 1 168 ? 9.362 -2.151 -13.903 1.00 95.75 168 ILE A O 1
ATOM 1310 N N . PHE A 1 169 ? 9.466 -2.142 -16.150 1.00 95.94 169 PHE A N 1
ATOM 1311 C CA . PHE A 1 169 ? 10.515 -3.145 -16.275 1.00 95.94 169 PHE A CA 1
ATOM 1312 C C . PHE A 1 169 ? 11.702 -2.540 -17.028 1.00 95.94 169 PHE A C 1
ATOM 1314 O O . PHE A 1 169 ? 11.522 -1.955 -18.099 1.00 95.94 169 PHE A O 1
ATOM 1321 N N . SER A 1 170 ? 12.917 -2.685 -16.495 1.00 94.94 170 SER A N 1
ATOM 1322 C CA . SER A 1 170 ? 14.130 -2.388 -17.265 1.00 94.94 170 SER A CA 1
ATOM 1323 C C . SER A 1 170 ? 14.396 -3.498 -18.283 1.00 94.94 170 SER A C 1
ATOM 1325 O O . SER A 1 170 ? 13.947 -4.634 -18.122 1.00 94.94 170 SER A O 1
ATOM 1327 N N . ILE A 1 171 ? 15.153 -3.190 -19.340 1.00 96.62 171 ILE A N 1
ATOM 1328 C CA . ILE A 1 171 ? 15.545 -4.199 -20.336 1.00 96.62 171 ILE A CA 1
ATOM 1329 C C . ILE A 1 171 ? 16.398 -5.292 -19.677 1.00 96.62 171 ILE A C 1
ATOM 1331 O O . ILE A 1 171 ? 16.306 -6.461 -20.046 1.00 96.62 171 ILE A O 1
ATOM 1335 N N . GLU A 1 172 ? 17.214 -4.923 -18.695 1.00 97.56 172 GLU A N 1
ATOM 1336 C CA . GLU A 1 172 ? 18.033 -5.831 -17.898 1.00 97.56 172 GLU A CA 1
ATOM 1337 C C . GLU A 1 172 ? 17.149 -6.794 -17.097 1.00 97.56 172 GLU A C 1
ATOM 1339 O O . GLU A 1 172 ? 17.313 -8.003 -17.229 1.00 97.56 172 GLU A O 1
ATOM 1344 N N . HIS A 1 173 ? 16.138 -6.280 -16.388 1.00 96.75 173 HIS A N 1
ATOM 1345 C CA . HIS A 1 173 ? 15.203 -7.100 -15.609 1.00 96.75 173 HIS A CA 1
ATOM 1346 C C . HIS A 1 173 ? 14.350 -8.015 -16.500 1.00 96.75 173 HIS A C 1
ATOM 1348 O O . HIS A 1 173 ? 14.158 -9.191 -16.208 1.00 96.75 173 HIS A O 1
ATOM 1354 N N . ILE A 1 174 ? 13.911 -7.526 -17.666 1.00 97.25 174 ILE A N 1
ATOM 1355 C CA . ILE A 1 174 ? 13.225 -8.351 -18.679 1.00 97.25 174 ILE A CA 1
ATOM 1356 C C . ILE A 1 174 ? 14.104 -9.531 -19.112 1.00 97.25 174 ILE A C 1
ATOM 1358 O O . ILE A 1 174 ? 13.617 -10.654 -19.257 1.00 97.25 174 ILE A O 1
ATOM 1362 N N . ARG A 1 175 ? 15.403 -9.292 -19.330 1.00 97.75 175 ARG A N 1
ATOM 1363 C CA . ARG A 1 175 ? 16.354 -10.349 -19.700 1.00 97.75 175 ARG A CA 1
ATOM 1364 C C . ARG A 1 175 ? 16.578 -11.339 -18.558 1.00 97.75 175 ARG A C 1
ATOM 1366 O O . ARG A 1 175 ? 16.718 -12.524 -18.839 1.00 97.75 175 ARG A O 1
ATOM 1373 N N . GLU A 1 176 ? 16.586 -10.874 -17.312 1.00 97.62 176 GLU A N 1
ATOM 1374 C CA . GLU A 1 176 ? 16.694 -11.721 -16.116 1.00 97.62 176 GLU A CA 1
ATOM 1375 C C . GLU A 1 176 ? 15.463 -12.620 -15.929 1.00 97.62 176 GLU A C 1
ATOM 1377 O O . GLU A 1 176 ? 15.611 -13.810 -15.655 1.00 97.62 176 GLU A O 1
ATOM 1382 N N . LEU A 1 177 ? 14.258 -12.090 -16.159 1.00 97.31 177 LEU A N 1
ATOM 1383 C CA . LEU A 1 177 ? 13.006 -12.857 -16.131 1.00 97.31 177 LEU A CA 1
ATOM 1384 C C . LEU A 1 177 ? 12.948 -13.930 -17.229 1.00 97.31 177 LEU A C 1
ATOM 1386 O O . LEU A 1 177 ? 12.308 -14.970 -17.061 1.00 97.31 177 LEU A O 1
ATOM 1390 N N . GLY A 1 178 ? 13.612 -13.689 -18.363 1.00 97.44 178 GLY A N 1
ATOM 1391 C CA . GLY A 1 178 ? 13.927 -14.700 -19.378 1.00 97.44 178 GLY A CA 1
ATOM 1392 C C . GLY A 1 178 ? 12.745 -15.234 -20.196 1.00 97.44 178 GLY A C 1
ATOM 1393 O O . GLY A 1 178 ? 12.958 -16.012 -21.124 1.00 97.44 178 GLY A O 1
ATOM 1394 N N . SER A 1 179 ? 11.509 -14.832 -19.889 1.00 98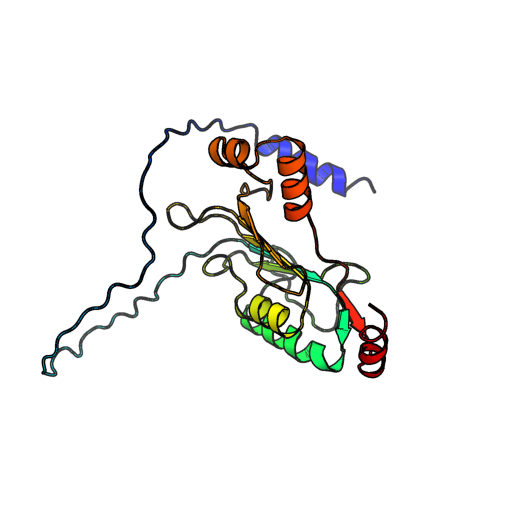.00 179 SER A N 1
ATOM 1395 C CA . SER A 1 179 ? 10.298 -15.250 -20.603 1.00 98.00 179 SER A CA 1
ATOM 1396 C C . SER A 1 179 ? 9.158 -14.249 -20.421 1.00 98.00 179 SER A C 1
ATOM 1398 O O . SER A 1 179 ? 9.093 -13.541 -19.415 1.00 98.00 179 SER A O 1
ATOM 1400 N N . VAL A 1 180 ? 8.234 -14.209 -21.385 1.00 97.75 180 VAL A N 1
ATOM 1401 C CA . VAL A 1 180 ? 7.024 -13.375 -21.287 1.00 97.75 180 VAL A CA 1
ATOM 1402 C C . VAL A 1 180 ? 6.139 -13.863 -20.142 1.00 97.75 180 VAL A C 1
ATOM 1404 O O . VAL A 1 180 ? 5.601 -13.056 -19.392 1.00 97.75 180 VAL A O 1
ATOM 1407 N N . GLU A 1 181 ? 6.066 -15.174 -19.931 1.00 98.38 181 GLU A N 1
ATOM 1408 C CA . GLU A 1 181 ? 5.287 -15.796 -18.865 1.00 98.38 181 GLU A CA 1
ATOM 1409 C C . GLU A 1 181 ? 5.760 -15.355 -17.470 1.00 98.38 181 GLU A C 1
ATOM 1411 O O . GLU A 1 181 ? 4.932 -15.112 -16.588 1.00 98.38 181 GLU A O 1
ATOM 1416 N N . ALA A 1 182 ? 7.076 -15.213 -17.267 1.00 98.06 182 ALA A N 1
ATOM 1417 C CA . ALA A 1 182 ? 7.644 -14.700 -16.019 1.00 98.06 182 ALA A CA 1
ATOM 1418 C C . ALA A 1 182 ? 7.344 -13.207 -15.817 1.00 98.06 182 ALA A C 1
ATOM 1420 O O . ALA A 1 182 ? 6.977 -12.806 -14.711 1.00 98.06 182 ALA A O 1
ATOM 1421 N N . ILE A 1 183 ? 7.423 -12.404 -16.885 1.00 97.56 183 ILE A N 1
ATOM 1422 C CA . ILE A 1 183 ? 7.059 -10.977 -16.865 1.00 97.56 183 ILE A CA 1
ATOM 1423 C C . ILE A 1 183 ? 5.586 -10.808 -16.495 1.00 97.56 183 ILE A C 1
ATOM 1425 O O . ILE A 1 183 ? 5.256 -10.039 -15.598 1.00 97.56 183 ILE A O 1
ATOM 1429 N N . GLU A 1 184 ? 4.691 -11.568 -17.123 1.00 97.69 184 GLU A N 1
ATOM 1430 C CA . GLU A 1 184 ? 3.266 -11.538 -16.799 1.00 97.69 184 GLU A CA 1
ATOM 1431 C C . GLU A 1 184 ? 2.976 -12.025 -15.377 1.00 97.69 184 GLU A C 1
ATOM 1433 O O . GLU A 1 184 ? 2.071 -11.513 -14.718 1.00 97.69 184 GLU A O 1
ATOM 1438 N N . ALA A 1 185 ? 3.713 -13.028 -14.892 1.00 97.62 185 ALA A N 1
ATOM 1439 C CA . ALA A 1 185 ? 3.562 -13.518 -13.529 1.00 97.62 185 ALA A CA 1
ATOM 1440 C C . ALA A 1 185 ? 3.978 -12.464 -12.499 1.00 97.62 185 ALA A C 1
ATOM 1442 O O . ALA A 1 185 ? 3.275 -12.283 -11.505 1.00 97.62 185 ALA A O 1
ATOM 1443 N N . GLU A 1 186 ? 5.083 -11.757 -12.734 1.00 97.75 186 GLU A N 1
ATOM 1444 C CA . GLU A 1 186 ? 5.480 -10.625 -11.900 1.00 97.75 186 GLU A CA 1
ATOM 1445 C C . GLU A 1 186 ? 4.482 -9.473 -12.002 1.00 97.75 186 GLU A C 1
ATOM 1447 O O . GLU A 1 186 ? 4.069 -8.935 -10.977 1.00 97.75 186 GLU A O 1
ATOM 1452 N N . TYR A 1 187 ? 4.009 -9.166 -13.210 1.00 96.56 187 TYR A N 1
ATOM 1453 C CA . TYR A 1 187 ? 2.993 -8.141 -13.419 1.00 96.56 187 TYR A CA 1
ATOM 1454 C C . TYR A 1 187 ? 1.705 -8.421 -12.649 1.00 96.56 187 TYR A C 1
ATOM 1456 O O . TYR A 1 187 ? 1.149 -7.539 -11.992 1.00 96.56 187 TYR A O 1
ATOM 1464 N N . ARG A 1 188 ? 1.258 -9.680 -12.656 1.00 96.69 188 ARG A N 1
ATOM 1465 C CA . ARG A 1 188 ? 0.106 -10.120 -11.865 1.00 96.69 188 ARG A CA 1
ATOM 1466 C C . ARG A 1 188 ? 0.327 -9.912 -10.370 1.00 96.69 188 ARG A C 1
ATOM 1468 O O . ARG A 1 188 ? -0.596 -9.431 -9.725 1.00 96.69 188 ARG A O 1
ATOM 1475 N N . ARG A 1 189 ? 1.515 -10.224 -9.830 1.00 96.25 189 ARG A N 1
ATOM 1476 C CA . ARG A 1 189 ? 1.835 -9.982 -8.408 1.00 96.25 189 ARG A CA 1
ATOM 1477 C C . ARG A 1 189 ? 1.845 -8.493 -8.077 1.00 96.25 189 ARG A C 1
ATOM 1479 O O . ARG A 1 189 ? 1.204 -8.091 -7.111 1.00 96.25 189 ARG A O 1
ATOM 1486 N N . ALA A 1 190 ? 2.486 -7.677 -8.911 1.00 95.38 190 ALA A N 1
ATOM 1487 C CA . ALA A 1 190 ? 2.545 -6.233 -8.722 1.00 95.38 190 ALA A CA 1
ATOM 1488 C C . ALA A 1 190 ? 1.153 -5.593 -8.726 1.00 95.38 190 ALA A C 1
ATOM 1490 O O . ALA A 1 190 ? 0.888 -4.707 -7.925 1.00 95.38 190 ALA A O 1
ATOM 1491 N N . LYS A 1 191 ? 0.231 -6.055 -9.578 1.00 94.88 191 LYS A N 1
ATOM 1492 C CA . LYS A 1 191 ? -1.137 -5.517 -9.667 1.00 94.88 191 LYS A CA 1
ATOM 1493 C C . LYS A 1 191 ? -2.132 -6.126 -8.673 1.00 94.88 191 LYS A C 1
ATOM 1495 O O . LYS A 1 191 ? -3.309 -5.764 -8.717 1.00 94.88 191 LYS A O 1
ATOM 1500 N N . LEU A 1 192 ? -1.700 -6.999 -7.759 1.00 94.50 192 LEU A N 1
ATOM 1501 C CA . LEU A 1 192 ? -2.566 -7.445 -6.668 1.00 94.50 192 LEU A CA 1
ATOM 1502 C C . LEU A 1 192 ? -2.983 -6.245 -5.816 1.00 94.50 192 LEU A C 1
ATOM 1504 O O . LEU A 1 192 ? -2.167 -5.383 -5.488 1.00 94.50 192 LEU A O 1
ATOM 1508 N N . ASN A 1 193 ? -4.264 -6.208 -5.460 1.00 95.75 193 ASN A N 1
ATOM 1509 C CA . ASN A 1 193 ? -4.803 -5.337 -4.425 1.00 95.75 193 ASN A CA 1
ATOM 1510 C C . ASN A 1 193 ? -5.215 -6.201 -3.228 1.00 95.75 193 ASN A C 1
ATOM 1512 O O . ASN A 1 193 ? -5.531 -7.382 -3.416 1.00 95.75 193 ASN A O 1
ATOM 1516 N N . PRO A 1 194 ? -5.236 -5.643 -2.007 1.00 96.94 194 PRO A N 1
ATOM 1517 C CA . PRO A 1 194 ? -5.721 -6.371 -0.845 1.00 96.94 194 PRO A CA 1
ATOM 1518 C C . PRO A 1 194 ? -7.182 -6.813 -1.031 1.00 96.94 194 PRO A C 1
ATOM 1520 O O . PRO A 1 194 ? -7.939 -6.150 -1.748 1.00 96.94 194 PRO A O 1
ATOM 1523 N N . PRO A 1 195 ? -7.615 -7.897 -0.368 1.00 96.69 195 PRO A N 1
ATOM 1524 C CA . PRO A 1 195 ? -9.038 -8.193 -0.224 1.00 96.69 195 PRO A CA 1
ATOM 1525 C C . PRO A 1 195 ? -9.736 -7.113 0.629 1.0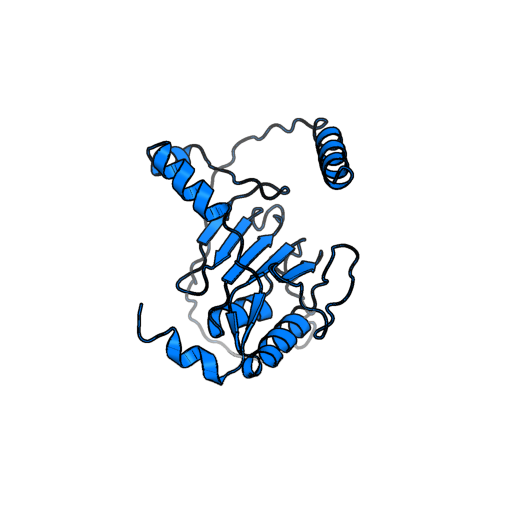0 96.69 195 PRO A C 1
ATOM 1527 O O . PRO A 1 195 ? -9.061 -6.287 1.245 1.00 96.69 195 PRO A O 1
ATOM 1530 N N . PRO A 1 196 ? -11.077 -7.104 0.720 1.00 97.50 196 PRO A N 1
ATOM 1531 C CA . PRO A 1 196 ? -11.789 -6.202 1.621 1.00 97.50 196 PRO A CA 1
ATOM 1532 C C . PRO A 1 196 ? -11.287 -6.254 3.068 1.00 97.50 196 PRO A C 1
ATOM 1534 O O . PRO A 1 196 ? -10.882 -7.317 3.541 1.00 97.50 196 PRO A O 1
ATOM 1537 N N . LEU A 1 197 ? -11.342 -5.122 3.777 1.00 97.06 197 LEU A N 1
ATOM 1538 C CA . LEU A 1 197 ? -11.084 -5.097 5.217 1.00 97.06 197 LEU A CA 1
ATOM 1539 C C . LEU A 1 197 ? -12.344 -5.562 5.962 1.00 97.06 197 LEU A C 1
ATOM 1541 O O . LEU A 1 197 ? -13.354 -4.862 5.989 1.00 97.06 197 LEU A O 1
ATOM 1545 N N . GLY A 1 198 ? -12.288 -6.754 6.552 1.00 94.69 198 GLY A N 1
ATOM 1546 C CA . GLY A 1 198 ? -13.396 -7.356 7.292 1.00 94.69 198 GLY A CA 1
ATOM 1547 C C . GLY A 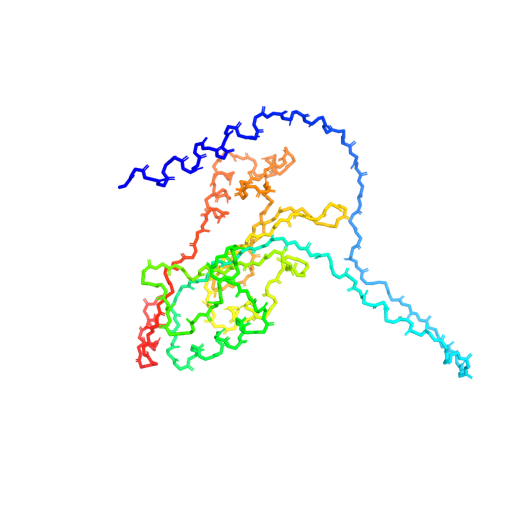1 198 ? -13.127 -7.390 8.792 1.00 94.69 198 GLY A C 1
ATOM 1548 O O . GLY A 1 198 ? -12.088 -7.891 9.216 1.00 94.69 198 GLY A O 1
ATOM 1549 N N . LEU A 1 199 ? -14.074 -6.904 9.599 1.00 94.31 199 LEU A N 1
ATOM 1550 C CA . LEU A 1 199 ? -14.040 -7.086 11.051 1.00 94.31 199 LEU A CA 1
ATOM 1551 C C . LEU A 1 199 ? -14.822 -8.337 11.457 1.00 94.31 199 LEU A C 1
ATOM 1553 O O . LEU A 1 199 ? -16.020 -8.425 11.183 1.00 94.31 199 LEU A O 1
ATOM 1557 N N . VAL A 1 200 ? -14.160 -9.259 12.151 1.00 93.06 200 VAL A N 1
ATOM 1558 C CA . VAL A 1 200 ? -14.765 -10.481 12.706 1.00 93.06 200 VAL A CA 1
ATOM 1559 C C . VAL A 1 200 ? -14.694 -10.477 14.226 1.00 93.06 200 VAL A C 1
ATOM 1561 O O . VAL A 1 200 ? -13.833 -9.823 14.814 1.00 93.06 200 VAL A O 1
ATOM 1564 N N . ASP A 1 201 ? -15.609 -11.190 14.869 1.00 89.19 201 ASP A N 1
ATOM 1565 C CA . ASP A 1 201 ? -15.579 -11.347 16.321 1.00 89.19 201 ASP A CA 1
ATOM 1566 C C . ASP A 1 201 ? -14.453 -12.313 16.726 1.00 89.19 201 ASP A C 1
ATOM 1568 O O . ASP A 1 201 ? -14.070 -13.202 15.961 1.00 89.19 201 ASP A O 1
ATOM 1572 N N . ASP A 1 202 ? -13.897 -12.111 17.922 1.00 74.56 202 ASP A N 1
ATOM 1573 C CA . ASP A 1 202 ? -12.678 -12.793 18.383 1.00 74.56 202 ASP A CA 1
ATOM 1574 C C . ASP A 1 202 ? -12.842 -14.329 18.460 1.00 74.56 202 ASP A C 1
ATOM 1576 O O . ASP A 1 202 ? -11.865 -15.055 18.294 1.00 74.56 202 ASP A O 1
ATOM 1580 N N . ASP A 1 203 ? -14.078 -14.821 18.607 1.00 64.12 203 ASP A N 1
ATOM 1581 C CA . ASP A 1 203 ? -14.418 -16.245 18.749 1.00 64.12 203 ASP A CA 1
ATOM 1582 C C . ASP A 1 203 ? -14.362 -17.049 17.428 1.00 64.12 203 ASP A C 1
ATOM 1584 O O . ASP A 1 203 ? -14.477 -18.273 17.448 1.00 64.12 203 ASP A O 1
ATOM 1588 N N . LEU A 1 204 ? -14.197 -16.392 16.269 1.00 57.88 204 LEU A N 1
ATOM 1589 C CA . LEU A 1 204 ? -14.245 -17.032 14.939 1.00 57.88 204 LEU A CA 1
ATOM 1590 C C . LEU A 1 204 ? -12.871 -17.226 14.272 1.00 57.88 204 LEU A C 1
ATOM 1592 O O . LEU A 1 204 ? -12.789 -17.766 13.169 1.00 57.88 204 LEU A O 1
ATOM 1596 N N . ILE A 1 205 ? -11.783 -16.786 14.907 1.00 56.34 205 ILE A N 1
ATOM 1597 C CA . ILE A 1 205 ? -10.434 -16.838 14.310 1.00 56.34 205 ILE A CA 1
ATOM 1598 C C . ILE A 1 205 ? -9.759 -18.206 14.526 1.00 56.34 205 ILE A C 1
ATOM 1600 O O . ILE A 1 205 ? -8.915 -18.615 13.724 1.00 56.34 205 ILE A O 1
ATOM 1604 N N . ASP A 1 206 ? -10.197 -18.968 15.530 1.00 47.62 206 ASP A N 1
ATOM 1605 C CA . ASP A 1 206 ? -9.640 -20.289 15.846 1.00 47.62 206 ASP A CA 1
ATOM 1606 C C . ASP A 1 206 ? -10.111 -21.408 14.892 1.00 47.62 206 ASP A C 1
ATOM 1608 O O . ASP A 1 206 ? -9.430 -22.427 14.768 1.00 47.62 206 ASP A O 1
ATOM 1612 N N . GLU A 1 207 ? -11.214 -21.235 14.148 1.00 46.22 207 GLU A N 1
ATOM 1613 C CA . GLU A 1 207 ? -11.709 -22.272 13.220 1.00 46.22 207 GLU A CA 1
ATOM 1614 C C . GLU A 1 207 ? -10.983 -22.294 11.862 1.00 46.22 207 GLU A C 1
ATOM 1616 O O . GLU A 1 207 ? -10.882 -23.350 11.237 1.00 46.22 207 GLU A O 1
ATOM 1621 N N . VAL A 1 208 ? -10.420 -21.170 11.401 1.00 48.84 208 VAL A N 1
ATOM 1622 C CA . VAL A 1 208 ? -9.778 -21.091 10.069 1.00 48.84 208 VAL A CA 1
ATOM 1623 C C . VAL A 1 208 ? -8.363 -21.687 10.069 1.00 48.84 208 VAL A C 1
ATOM 1625 O O . VAL A 1 208 ? -7.876 -22.138 9.034 1.00 48.84 208 VAL A O 1
ATOM 1628 N N . THR A 1 209 ? -7.710 -21.769 11.231 1.00 47.69 209 THR A N 1
ATOM 1629 C CA . THR A 1 209 ? -6.312 -22.230 11.335 1.00 47.69 209 THR A CA 1
ATOM 1630 C C . THR A 1 209 ? -6.177 -23.762 11.367 1.00 47.69 209 THR A C 1
ATOM 1632 O O . THR A 1 209 ? -5.080 -24.285 11.198 1.00 47.69 209 THR A O 1
ATOM 1635 N N . ILE A 1 210 ? -7.268 -24.516 11.554 1.00 46.16 210 ILE A N 1
ATOM 1636 C CA . ILE A 1 210 ? -7.193 -25.975 11.775 1.00 46.16 210 ILE A CA 1
ATOM 1637 C C . ILE A 1 210 ? -7.403 -26.790 10.481 1.00 46.16 210 ILE A C 1
ATOM 1639 O O . ILE A 1 210 ? -7.189 -27.999 10.500 1.00 46.16 210 ILE A O 1
ATOM 1643 N N . HIS A 1 211 ? -7.805 -26.191 9.352 1.00 38.53 211 HIS A N 1
ATOM 1644 C CA . HIS A 1 211 ? -8.126 -26.935 8.111 1.00 38.53 211 HIS A CA 1
ATOM 1645 C C . HIS A 1 211 ? -7.467 -26.392 6.820 1.00 38.53 211 HIS A C 1
ATOM 1647 O O . HIS A 1 211 ? -7.992 -26.615 5.729 1.00 38.53 211 HIS A O 1
ATOM 1653 N N . GLY A 1 212 ? -6.317 -25.716 6.925 1.00 37.12 212 GLY A N 1
ATOM 1654 C CA . GLY A 1 212 ? -5.482 -25.312 5.779 1.00 37.12 212 GLY A CA 1
ATOM 1655 C C . GLY A 1 212 ? -4.307 -26.247 5.534 1.00 37.12 212 GLY A C 1
ATOM 1656 O O . GLY A 1 212 ? -3.582 -26.519 6.516 1.00 37.12 212 GLY A O 1
#

Foldseek 3Di:
DPVVVVVVVVVVVVPPPDDDDDDDDDDDDDDDDDDDDDDDDDDDDPDDPPPPPVPFDFAKKKKWKADEFEPVCLVQLVVLCVVLFFAQDAVRHGDDSVDFDDFGTRMTIDGGGGVQDSVSNVVSLQVGLIWMKMWTDDDPPPGHTWIWTDNSDDDIDIFGAHPVLHGDDDPVNVVVLVDPVSVVVVVVRSPDHHTHHHYDHPVPPVVVVPPD

Radius of gyration: 21.61 Å; chains: 1; bounding box: 61×53×51 Å